Protein AF-A0A9D8RRT0-F1 (afdb_monomer)

Foldseek 3Di:
DWFWAAQAQQQRLQIWTDDDALCVQDDPNFGDKDWDFDDDDDPVLVVVLVVVVVVCVVVVVLAAEDVVQVVCVVVLDGQDFPNYYHRQLVVLQSCCSGDLPGPRPHRDDPVRVCVSRVVGTPDTTTSVPPPCNVVGDDRCHHPDDDPVVSVVSSVVRVVSRVVRSVVVVVVVVCVVVVNDDDD

pLDDT: mean 91.11, std 8.81, range [48.19, 97.88]

Sequence (183 aa):
MYTFSRFHANAPFFAGFTKESFGRYEWHGEFSDIKVCQLEVSDKIFDLIQTQIQRMCRQQKAYVYNYYSAAMTPLHHRVKIRNAYTCVEFVGDILSMTNIGIKFGDFHSLPKLEEICDPYVIYEGSARTYPGANNWNGDSFKEKMPISEGLSATVKSFGQLTKRGIEDAYSFCCAKFGFAVKR

Radius of gyration: 18.04 Å; Cα contacts (8 Å, |Δi|>4): 240; chains: 1; bounding box: 39×45×49 Å

Mean predicted aligned error: 5.05 Å

Secondary structure (DSSP, 8-state):
-EEEEESSTT-TT-EEEEE--GGGGEETTEE-EEEEE-----HHHHHHHHHHHHHHHHTGGG-EE-HHHHHHGGGT-----TTEE-HHHHHHHHHTTSSSSPPTT----HHHHHHHHGGGEEEEEETTT-GGGGG----GGGSPPPHHHHHHHHHHHHHHHHHHHHHHHHHHHHHHHT-----

Structure (mmCIF, N/CA/C/O backbone):
data_AF-A0A9D8RRT0-F1
#
_entry.id   AF-A0A9D8RRT0-F1
#
loop_
_atom_site.group_PDB
_atom_site.id
_atom_site.type_symbol
_atom_site.label_atom_id
_atom_site.label_alt_id
_atom_site.label_comp_id
_atom_site.label_asym_id
_atom_site.label_entity_id
_atom_site.label_seq_id
_atom_site.pdbx_PDB_ins_code
_atom_site.Cartn_x
_atom_site.Cartn_y
_atom_site.Cartn_z
_atom_site.occupancy
_atom_site.B_iso_or_equiv
_atom_site.auth_seq_id
_atom_site.auth_comp_id
_atom_site.auth_asym_id
_atom_site.auth_atom_id
_atom_site.pdbx_PDB_model_num
ATOM 1 N N . MET A 1 1 ? -3.640 -3.452 -11.500 1.00 88.38 1 MET A N 1
ATOM 2 C CA . MET A 1 1 ? -3.805 -3.815 -10.075 1.00 88.38 1 MET A CA 1
ATOM 3 C C . MET A 1 1 ? -3.885 -2.536 -9.249 1.00 88.38 1 MET A C 1
ATOM 5 O O . MET A 1 1 ? -3.292 -1.564 -9.681 1.00 88.38 1 MET A O 1
ATOM 9 N N . TYR A 1 2 ? -4.611 -2.470 -8.129 1.00 94.50 2 TYR A N 1
ATOM 10 C CA . TYR A 1 2 ? -4.606 -1.283 -7.249 1.00 94.50 2 TYR A CA 1
ATOM 11 C C . TYR A 1 2 ? -3.733 -1.539 -6.022 1.00 94.50 2 TYR A C 1
ATOM 13 O O . TYR A 1 2 ? -3.805 -2.627 -5.463 1.00 94.50 2 TYR A O 1
ATOM 21 N N . THR A 1 3 ? -2.920 -0.566 -5.607 1.00 95.19 3 THR A N 1
ATOM 22 C CA . THR A 1 3 ? -2.054 -0.693 -4.420 1.00 95.19 3 THR A CA 1
ATOM 23 C C . THR A 1 3 ? -1.541 0.670 -3.939 1.00 95.19 3 THR A C 1
ATOM 25 O O . THR A 1 3 ? -1.849 1.709 -4.527 1.00 95.19 3 THR A O 1
ATOM 28 N N . PHE A 1 4 ? -0.731 0.655 -2.881 1.00 96.88 4 PHE A N 1
ATOM 29 C CA . PHE A 1 4 ? 0.109 1.761 -2.442 1.00 96.88 4 PHE A CA 1
ATOM 30 C C . PHE A 1 4 ? 1.563 1.466 -2.786 1.00 96.88 4 PHE A C 1
ATOM 32 O O . PHE A 1 4 ? 2.171 0.563 -2.213 1.00 96.88 4 PHE A O 1
ATOM 39 N N . SER A 1 5 ? 2.138 2.239 -3.700 1.00 94.94 5 SER A N 1
ATOM 40 C CA . SER A 1 5 ? 3.513 2.024 -4.142 1.00 94.94 5 SER A CA 1
ATOM 41 C C . SER A 1 5 ? 4.148 3.295 -4.686 1.00 94.94 5 SER A C 1
ATOM 43 O O . SER A 1 5 ? 3.496 4.329 -4.862 1.00 94.94 5 SER A O 1
ATOM 45 N N . ARG A 1 6 ? 5.461 3.223 -4.916 1.00 94.12 6 ARG A N 1
ATOM 46 C CA . ARG A 1 6 ? 6.229 4.294 -5.555 1.00 94.12 6 ARG A CA 1
ATOM 47 C C . ARG A 1 6 ? 5.675 4.607 -6.942 1.00 94.12 6 ARG A C 1
ATOM 49 O O . ARG A 1 6 ? 5.338 3.708 -7.717 1.00 94.12 6 ARG A O 1
ATOM 56 N N . PHE A 1 7 ? 5.593 5.895 -7.254 1.00 93.69 7 PHE A N 1
ATOM 57 C CA . PHE A 1 7 ? 5.110 6.353 -8.552 1.00 93.69 7 PHE A CA 1
ATOM 58 C C . PHE A 1 7 ? 6.164 6.170 -9.642 1.00 93.69 7 PHE A C 1
ATOM 60 O O . PHE A 1 7 ? 5.796 5.770 -10.738 1.00 93.69 7 PHE A O 1
ATOM 67 N N . HIS A 1 8 ? 7.446 6.366 -9.312 1.00 93.06 8 HIS A N 1
ATOM 68 C CA . HIS A 1 8 ? 8.583 6.227 -10.228 1.00 93.06 8 HIS A CA 1
ATOM 69 C C . HIS A 1 8 ? 9.681 5.353 -9.617 1.00 93.06 8 HIS A C 1
ATOM 71 O O . HIS A 1 8 ? 9.938 5.412 -8.411 1.00 93.06 8 HIS A O 1
ATOM 77 N N . ALA A 1 9 ? 10.374 4.571 -10.446 1.00 92.12 9 ALA A N 1
ATOM 78 C CA . ALA A 1 9 ? 11.449 3.681 -10.005 1.00 92.12 9 ALA A CA 1
ATOM 79 C C . ALA A 1 9 ? 12.604 4.436 -9.325 1.00 92.12 9 ALA A C 1
ATOM 81 O O . ALA A 1 9 ? 13.155 3.955 -8.335 1.00 92.12 9 ALA A O 1
ATOM 82 N N . ASN A 1 10 ? 12.935 5.633 -9.822 1.00 92.94 10 ASN A N 1
ATOM 83 C CA . ASN A 1 10 ? 14.045 6.452 -9.333 1.00 92.94 10 ASN A CA 1
ATOM 84 C C . ASN A 1 10 ? 13.665 7.446 -8.215 1.00 92.94 10 ASN A C 1
ATOM 86 O O . ASN A 1 10 ? 14.515 8.232 -7.802 1.00 92.94 10 ASN A O 1
ATOM 90 N N . ALA A 1 11 ? 12.424 7.417 -7.714 1.00 93.31 11 ALA A N 1
ATOM 91 C CA . ALA A 1 11 ? 11.947 8.275 -6.624 1.00 93.31 11 ALA A CA 1
ATOM 92 C C . ALA A 1 11 ? 11.361 7.417 -5.477 1.00 93.31 11 ALA A C 1
ATOM 94 O O . ALA A 1 11 ? 10.142 7.273 -5.366 1.00 93.31 11 ALA A O 1
ATOM 95 N N . PRO A 1 12 ? 12.206 6.819 -4.612 1.00 88.62 12 PRO A N 1
ATOM 96 C CA . PRO A 1 12 ? 11.786 5.783 -3.657 1.00 88.62 12 PRO A CA 1
ATOM 97 C C . PRO A 1 12 ? 10.801 6.273 -2.587 1.00 88.62 12 PRO A C 1
ATOM 99 O O . PRO A 1 12 ? 10.004 5.485 -2.086 1.00 88.62 12 PRO A O 1
ATOM 102 N N . PHE A 1 13 ? 10.831 7.567 -2.264 1.00 93.44 13 PHE A N 1
ATOM 103 C CA . PHE A 1 13 ? 9.963 8.190 -1.262 1.00 93.44 13 PHE A CA 1
ATOM 104 C C . PHE A 1 13 ? 8.890 9.100 -1.876 1.00 93.44 13 PHE A C 1
ATOM 106 O O . PHE A 1 13 ? 8.319 9.960 -1.197 1.00 93.44 13 PHE A O 1
ATOM 113 N N . PHE A 1 14 ? 8.575 8.892 -3.154 1.00 93.81 14 PHE A N 1
ATOM 114 C CA . PHE A 1 14 ? 7.392 9.464 -3.779 1.00 93.81 14 PHE A CA 1
ATOM 115 C C . PHE A 1 14 ? 6.424 8.341 -4.160 1.00 93.81 14 PHE A C 1
ATOM 117 O O . PHE A 1 14 ? 6.554 7.694 -5.201 1.00 93.81 14 PHE A O 1
ATOM 124 N N . ALA A 1 15 ? 5.473 8.083 -3.263 1.00 95.06 15 ALA A N 1
ATOM 125 C CA . ALA A 1 15 ? 4.582 6.934 -3.303 1.00 95.06 15 ALA A CA 1
ATOM 126 C C . ALA A 1 15 ? 3.186 7.282 -2.768 1.00 95.06 15 ALA A C 1
ATOM 128 O O . ALA A 1 15 ? 3.009 8.201 -1.961 1.00 95.06 15 ALA A O 1
ATOM 129 N N . GLY A 1 16 ? 2.191 6.506 -3.183 1.00 96.38 16 GLY A N 1
ATOM 130 C CA . GLY A 1 16 ? 0.805 6.663 -2.757 1.00 96.38 16 GLY A CA 1
ATOM 131 C C . GLY A 1 16 ? -0.109 5.673 -3.461 1.00 96.38 16 GLY A C 1
ATOM 132 O O . GLY A 1 16 ? 0.358 4.695 -4.044 1.00 96.38 16 GLY A O 1
ATOM 133 N N . PHE A 1 17 ? -1.416 5.923 -3.401 1.00 97.06 17 PHE A N 1
ATOM 134 C CA . PHE A 1 17 ? -2.387 5.058 -4.065 1.00 97.06 17 PHE A CA 1
ATOM 135 C C . PHE A 1 17 ? -2.238 5.145 -5.588 1.00 97.06 17 PHE A C 1
ATOM 137 O O . PHE A 1 17 ? -2.248 6.238 -6.162 1.00 97.06 17 PHE A O 1
ATOM 144 N N . THR A 1 18 ? -2.113 4.002 -6.257 1.00 93.94 18 THR A N 1
ATOM 145 C CA . THR A 1 18 ? -1.933 3.940 -7.708 1.00 93.94 18 THR A CA 1
ATOM 146 C C . THR A 1 18 ? -2.537 2.680 -8.316 1.00 93.94 18 THR A C 1
ATOM 148 O O . THR A 1 18 ? -2.893 1.723 -7.622 1.00 93.94 18 THR A O 1
ATOM 151 N N . LYS A 1 19 ? -2.643 2.694 -9.645 1.00 92.12 19 LYS A N 1
ATOM 152 C CA . LYS A 1 19 ? -2.923 1.516 -10.453 1.00 92.12 19 LYS A CA 1
ATOM 153 C C . LYS A 1 19 ? -1.612 1.029 -11.066 1.00 92.12 19 LYS A C 1
ATOM 155 O O . LYS A 1 19 ? -1.019 1.723 -11.882 1.00 92.12 19 LYS A O 1
ATOM 160 N N . GLU A 1 20 ? -1.178 -0.155 -10.668 1.00 89.50 20 GLU A N 1
ATOM 161 C CA . GLU A 1 20 ? 0.033 -0.797 -11.164 1.00 89.50 20 GLU A CA 1
ATOM 162 C C . GLU A 1 20 ? -0.226 -1.631 -12.411 1.00 89.50 20 GLU A C 1
ATOM 164 O O . GLU A 1 20 ? -1.204 -2.391 -12.492 1.00 89.50 20 GLU A O 1
ATOM 169 N N . SER A 1 21 ? 0.691 -1.477 -13.360 1.00 88.94 21 SER A N 1
ATOM 170 C CA . SER A 1 21 ? 0.880 -2.331 -14.522 1.00 88.94 21 SER A CA 1
ATOM 171 C C . SER A 1 21 ? 1.748 -3.542 -14.172 1.00 88.94 21 SER A C 1
ATOM 173 O O . SER A 1 21 ? 2.590 -3.487 -13.273 1.00 88.94 21 SER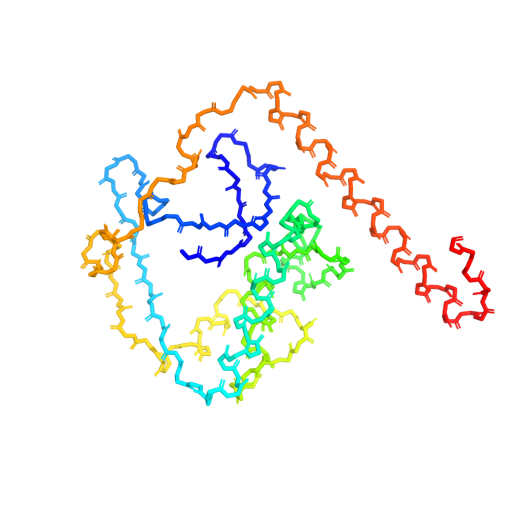 A O 1
ATOM 175 N N . PHE A 1 22 ? 1.586 -4.633 -14.923 1.00 86.88 22 PHE A N 1
ATOM 176 C CA . PHE A 1 22 ? 2.435 -5.820 -14.757 1.00 86.88 22 PHE A CA 1
ATOM 177 C C . PHE A 1 22 ? 3.895 -5.560 -15.148 1.00 86.88 22 PHE A C 1
ATOM 179 O O . PHE A 1 22 ? 4.798 -6.237 -14.664 1.00 86.88 22 PHE A O 1
ATOM 186 N N . GLY A 1 23 ? 4.150 -4.523 -15.949 1.00 85.12 23 GLY A N 1
ATOM 187 C CA . GLY A 1 23 ? 5.500 -4.118 -16.336 1.00 85.12 23 GLY A CA 1
ATOM 188 C C . GLY A 1 23 ? 6.408 -3.725 -15.166 1.00 85.12 23 GLY A C 1
ATOM 189 O O . GLY A 1 23 ? 7.616 -3.629 -15.370 1.00 85.12 23 GLY A O 1
ATOM 190 N N . ARG A 1 24 ? 5.863 -3.511 -13.958 1.00 89.69 24 ARG A N 1
ATOM 191 C CA . ARG A 1 24 ? 6.637 -3.253 -12.731 1.00 89.69 24 ARG A CA 1
ATOM 192 C C . ARG A 1 24 ? 7.357 -4.486 -12.175 1.00 89.69 24 ARG A C 1
ATOM 194 O O . ARG A 1 24 ? 8.306 -4.314 -11.418 1.00 89.69 24 ARG A O 1
ATOM 201 N N . TYR A 1 25 ? 6.920 -5.690 -12.547 1.00 89.94 25 TYR A N 1
ATOM 202 C CA . TYR A 1 25 ? 7.559 -6.959 -12.169 1.00 89.94 25 TYR A CA 1
ATOM 203 C C . TYR A 1 25 ? 8.696 -7.361 -13.114 1.00 89.94 25 TYR A C 1
ATOM 205 O O . TYR A 1 25 ? 9.315 -8.401 -12.913 1.00 89.94 25 TYR A O 1
ATOM 213 N N . GLU A 1 26 ? 8.960 -6.552 -14.143 1.00 88.50 26 GLU A N 1
ATOM 214 C CA . GLU A 1 26 ? 10.116 -6.696 -15.020 1.00 88.50 26 GLU A CA 1
ATOM 215 C C . GLU A 1 26 ? 11.211 -5.711 -14.608 1.00 88.50 26 GLU A C 1
ATOM 217 O O . GLU A 1 26 ? 10.959 -4.508 -14.463 1.00 88.50 26 GLU A O 1
ATOM 222 N N . TRP A 1 27 ? 12.427 -6.224 -14.451 1.00 85.25 27 TRP A N 1
ATOM 223 C CA . TRP A 1 27 ? 13.617 -5.443 -14.159 1.00 85.25 27 TRP A CA 1
ATOM 224 C C . TRP A 1 27 ? 14.809 -5.955 -14.974 1.00 85.25 27 TRP A C 1
ATOM 226 O O . TRP A 1 27 ? 15.296 -7.060 -14.756 1.00 85.25 27 TRP A O 1
ATOM 236 N N . HIS A 1 28 ? 15.301 -5.128 -15.901 1.00 85.88 28 HIS A N 1
ATOM 237 C CA . HIS A 1 28 ? 16.424 -5.445 -16.797 1.00 85.88 28 HIS A CA 1
ATOM 238 C C . HIS A 1 28 ? 16.234 -6.717 -17.645 1.00 85.88 28 HIS A C 1
ATOM 240 O O . HIS A 1 28 ? 17.185 -7.444 -17.906 1.00 85.88 28 HIS A O 1
ATOM 246 N N . GLY A 1 29 ? 15.015 -6.959 -18.122 1.00 84.56 29 GLY A N 1
ATOM 247 C CA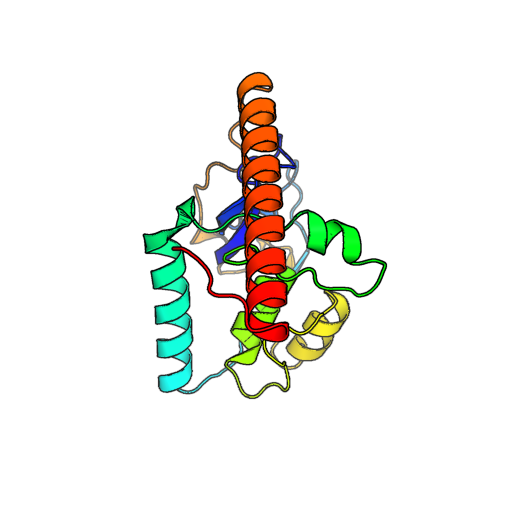 . GLY A 1 29 ? 14.650 -8.106 -18.954 1.00 84.56 29 GLY A CA 1
ATOM 248 C C . GLY A 1 29 ? 14.223 -9.342 -18.163 1.00 84.56 29 GLY A C 1
ATOM 249 O O . GLY A 1 29 ? 13.618 -10.242 -18.747 1.00 84.56 29 GLY A O 1
ATOM 250 N N . GLU A 1 30 ? 14.457 -9.351 -16.851 1.00 89.31 30 GLU A N 1
ATOM 251 C CA . GLU A 1 30 ? 14.081 -10.434 -15.947 1.00 89.31 30 GLU A CA 1
ATOM 252 C C . GLU A 1 30 ? 12.727 -10.155 -15.296 1.00 89.31 30 GLU A C 1
ATOM 254 O O . GLU A 1 30 ? 12.431 -9.026 -14.900 1.00 89.31 30 GLU A O 1
ATOM 259 N N . PHE A 1 31 ? 11.899 -11.189 -15.169 1.00 91.44 31 PHE A N 1
ATOM 260 C CA . PHE A 1 31 ? 10.574 -11.091 -14.560 1.00 91.44 31 PHE A CA 1
ATOM 261 C C . PHE A 1 31 ? 10.573 -11.776 -13.200 1.00 91.44 31 PHE A C 1
ATOM 263 O O . PHE A 1 31 ? 11.026 -12.910 -13.080 1.00 91.44 31 PHE A O 1
ATOM 270 N N . SER A 1 32 ? 10.023 -11.102 -12.191 1.00 93.31 32 SER A N 1
ATOM 271 C CA . SER A 1 32 ? 9.846 -11.687 -10.861 1.00 93.31 32 SER A CA 1
ATOM 272 C C . SER A 1 32 ? 8.836 -12.833 -10.880 1.00 93.31 32 SER A C 1
ATOM 274 O O . SER A 1 32 ? 7.854 -12.792 -11.629 1.00 93.31 32 SER A O 1
ATOM 276 N N . ASP A 1 33 ? 9.042 -13.810 -10.003 1.00 94.56 33 ASP A N 1
ATOM 277 C CA . ASP A 1 33 ? 8.003 -14.773 -9.661 1.00 94.56 33 ASP A CA 1
ATOM 278 C C . ASP A 1 33 ? 6.908 -14.093 -8.838 1.00 94.56 33 ASP A C 1
ATOM 280 O O . ASP A 1 33 ? 7.163 -13.204 -8.020 1.00 94.56 33 ASP A O 1
ATOM 284 N N . ILE A 1 34 ? 5.668 -14.488 -9.101 1.00 94.25 34 ILE A N 1
ATOM 285 C CA . ILE A 1 34 ? 4.477 -13.971 -8.441 1.00 94.25 34 ILE A CA 1
ATOM 286 C C . ILE A 1 34 ? 3.602 -15.127 -7.982 1.00 94.25 34 ILE A C 1
ATOM 288 O O . ILE A 1 34 ? 3.556 -16.185 -8.607 1.00 94.25 34 ILE A O 1
ATOM 292 N N .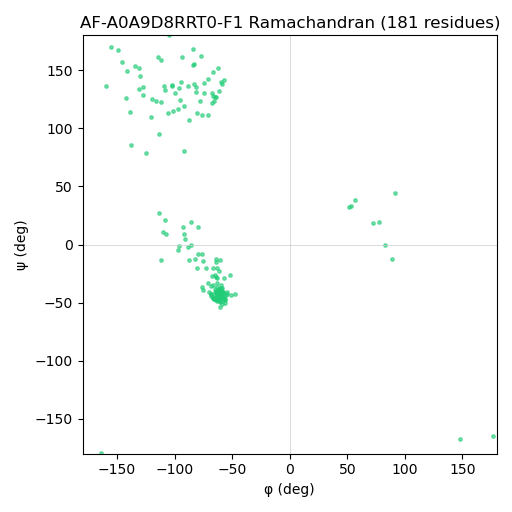 LYS A 1 35 ? 2.844 -14.865 -6.924 1.00 95.19 35 LYS A N 1
ATOM 293 C CA . LYS A 1 35 ? 1.750 -15.700 -6.447 1.00 95.19 35 LYS A CA 1
ATOM 294 C C . LYS A 1 35 ? 0.465 -14.886 -6.571 1.00 95.19 35 LYS A C 1
ATOM 296 O O . LYS A 1 35 ? 0.389 -13.764 -6.069 1.00 95.19 35 LYS A O 1
ATOM 301 N N . VAL A 1 36 ? -0.516 -15.409 -7.299 1.00 94.88 36 VAL A N 1
ATOM 302 C CA . VAL A 1 36 ? -1.818 -14.764 -7.501 1.00 94.88 36 VAL A CA 1
ATOM 303 C C . VAL A 1 36 ? -2.873 -15.579 -6.780 1.00 94.88 36 VAL A C 1
ATOM 305 O O . VAL A 1 36 ? -3.066 -16.758 -7.074 1.00 94.88 36 VAL A O 1
ATOM 308 N N . CYS A 1 37 ? -3.580 -14.920 -5.869 1.00 95.25 37 CYS A N 1
ATOM 309 C CA . CYS A 1 37 ? -4.661 -15.511 -5.099 1.00 95.25 37 CYS A CA 1
ATOM 310 C C . CYS A 1 37 ? -6.006 -14.936 -5.552 1.00 95.25 37 CYS A C 1
ATOM 312 O O . CYS A 1 37 ? -6.135 -13.721 -5.734 1.00 95.25 37 CYS A O 1
ATOM 314 N N . GLN A 1 38 ? -7.011 -15.795 -5.706 1.00 95.00 38 GLN A N 1
ATOM 315 C CA . GLN A 1 38 ? -8.378 -15.416 -6.044 1.00 95.00 38 GLN A CA 1
ATOM 316 C C . GLN A 1 38 ? -9.327 -15.889 -4.949 1.00 95.00 38 GLN A C 1
ATOM 318 O O . GLN A 1 38 ? -9.599 -17.076 -4.800 1.00 95.00 38 GLN A O 1
ATOM 323 N N . LEU A 1 39 ? -9.856 -14.928 -4.201 1.00 94.94 39 LEU A N 1
ATOM 324 C CA . LEU A 1 39 ? -10.839 -15.178 -3.161 1.00 94.94 39 LEU A CA 1
ATOM 325 C C . LEU A 1 39 ? -12.251 -14.983 -3.715 1.00 94.94 39 LEU A C 1
ATOM 327 O O . LEU A 1 39 ? -12.586 -13.899 -4.197 1.00 94.94 39 LEU A O 1
ATOM 331 N N . GLU A 1 40 ? -13.089 -16.009 -3.596 1.00 94.94 40 GLU A N 1
ATOM 332 C CA . GLU A 1 40 ? -14.520 -15.879 -3.855 1.00 94.94 40 GLU A CA 1
ATOM 333 C C . GLU A 1 40 ? -15.201 -15.138 -2.701 1.00 94.94 40 GLU A C 1
ATOM 335 O O . GLU A 1 40 ? -15.017 -15.450 -1.523 1.00 94.94 40 GLU A O 1
ATOM 340 N N . VAL A 1 41 ? -15.999 -14.129 -3.040 1.00 95.88 41 VAL A N 1
ATOM 341 C CA . VAL A 1 41 ? -16.755 -13.322 -2.081 1.00 95.88 41 VAL A CA 1
ATOM 342 C C . VAL A 1 41 ? -18.181 -13.148 -2.585 1.00 95.88 41 VAL A C 1
ATOM 344 O O . VAL A 1 41 ? -18.426 -13.166 -3.787 1.00 95.88 41 VAL A O 1
ATOM 347 N N . SER A 1 42 ? -19.136 -12.946 -1.676 1.00 96.75 42 SER A N 1
ATOM 348 C CA . SER A 1 42 ? -20.508 -12.603 -2.070 1.00 96.75 42 SER A CA 1
ATOM 349 C C . SER A 1 42 ? -20.552 -11.263 -2.812 1.00 96.75 42 SER A C 1
ATOM 351 O O . SER A 1 42 ? -19.791 -10.361 -2.446 1.00 96.75 42 SER A O 1
ATOM 353 N N . ASP A 1 43 ? -21.529 -11.078 -3.699 1.00 97.44 43 ASP A N 1
ATOM 354 C CA . ASP A 1 43 ? -21.765 -9.825 -4.437 1.00 97.44 43 ASP A CA 1
ATOM 355 C C . ASP A 1 43 ? -21.751 -8.587 -3.529 1.00 97.44 43 ASP A C 1
ATOM 357 O O . ASP A 1 43 ? -21.085 -7.597 -3.809 1.00 97.44 43 ASP A O 1
ATOM 361 N N . LYS A 1 44 ? -22.379 -8.679 -2.349 1.00 97.19 44 LYS A N 1
ATOM 362 C CA . LYS A 1 44 ? -22.396 -7.591 -1.358 1.00 97.19 44 LYS A CA 1
ATOM 363 C C . LYS A 1 44 ? -20.993 -7.152 -0.913 1.00 97.19 44 LYS A C 1
ATOM 365 O O . LYS A 1 44 ? -20.753 -5.963 -0.707 1.00 97.19 44 LYS A O 1
ATOM 370 N N . ILE A 1 45 ? -20.083 -8.102 -0.698 1.00 97.44 45 ILE A N 1
ATOM 371 C CA . ILE A 1 45 ? -18.698 -7.814 -0.293 1.00 97.44 45 ILE A CA 1
ATOM 372 C C . ILE A 1 45 ? -17.899 -7.293 -1.484 1.00 97.44 45 ILE A C 1
ATOM 374 O O . ILE A 1 45 ? -17.132 -6.343 -1.325 1.00 97.44 45 ILE A O 1
ATOM 378 N N . PHE A 1 46 ? -18.121 -7.857 -2.671 1.00 97.38 46 PHE A N 1
ATOM 379 C CA . PHE A 1 46 ? -17.521 -7.363 -3.904 1.00 97.38 46 PHE A CA 1
ATOM 380 C C . PHE A 1 46 ? -17.863 -5.883 -4.142 1.00 97.38 46 PHE A C 1
ATOM 382 O O . PHE A 1 46 ? -16.956 -5.061 -4.283 1.00 97.38 46 PHE A O 1
ATOM 389 N N . ASP A 1 47 ? -19.146 -5.520 -4.064 1.00 97.88 47 ASP A N 1
ATOM 390 C CA . ASP A 1 47 ? -19.631 -4.145 -4.228 1.00 97.88 47 ASP A CA 1
ATOM 391 C C . ASP A 1 47 ? -19.037 -3.190 -3.186 1.00 97.88 47 ASP A C 1
ATOM 393 O O . ASP A 1 47 ? -18.688 -2.042 -3.487 1.00 97.88 47 ASP A O 1
ATOM 397 N N . LEU A 1 48 ? -18.886 -3.661 -1.944 1.00 97.44 48 LEU A N 1
ATOM 398 C CA . LEU A 1 48 ? -18.290 -2.881 -0.865 1.00 97.44 48 LEU A CA 1
ATOM 399 C C . LEU A 1 48 ? -16.806 -2.590 -1.142 1.00 97.44 48 LEU A C 1
ATOM 401 O O . LEU A 1 48 ? -16.369 -1.440 -1.021 1.00 97.44 48 LEU A O 1
ATOM 405 N N . ILE A 1 49 ? -16.038 -3.606 -1.549 1.00 97.31 49 ILE A N 1
ATOM 406 C CA . ILE A 1 49 ? -14.624 -3.468 -1.931 1.00 97.31 49 ILE A CA 1
ATOM 407 C C . ILE A 1 49 ? -14.496 -2.542 -3.145 1.00 97.31 49 ILE A C 1
ATOM 409 O O . ILE A 1 49 ? -13.679 -1.616 -3.141 1.00 97.31 49 ILE A O 1
ATOM 413 N N . GLN A 1 50 ? -15.337 -2.728 -4.164 1.00 97.50 50 GLN A N 1
ATOM 414 C CA . GLN A 1 50 ? -15.341 -1.895 -5.362 1.00 97.50 50 GLN A CA 1
ATOM 415 C C . GLN A 1 50 ? -15.642 -0.431 -5.024 1.00 97.50 50 GLN A C 1
ATOM 417 O O . GLN A 1 50 ? -14.933 0.466 -5.486 1.00 97.50 50 GLN A O 1
ATOM 422 N N . THR A 1 51 ? -16.632 -0.175 -4.168 1.00 97.69 51 THR A N 1
ATOM 423 C CA . THR A 1 51 ? -16.977 1.174 -3.696 1.00 97.69 51 THR A CA 1
ATOM 424 C C . THR A 1 51 ? -15.808 1.820 -2.952 1.00 97.69 51 THR A C 1
ATOM 426 O O . THR A 1 51 ? -15.479 2.986 -3.195 1.00 97.69 51 THR A O 1
ATOM 429 N N . GLN A 1 52 ? -15.133 1.065 -2.082 1.00 96.75 52 GLN A N 1
ATOM 430 C CA . GLN A 1 52 ? -13.961 1.539 -1.348 1.00 96.75 52 GLN A CA 1
ATOM 431 C C . GLN A 1 52 ? -12.813 1.925 -2.294 1.00 96.75 52 GLN A C 1
ATOM 433 O O . GLN A 1 52 ? -12.257 3.022 -2.172 1.00 96.75 52 GLN A O 1
ATOM 438 N N . ILE A 1 53 ? -12.490 1.068 -3.267 1.00 97.12 53 ILE A N 1
ATOM 439 C CA . ILE A 1 53 ? -11.449 1.328 -4.273 1.00 97.12 53 ILE A CA 1
ATOM 440 C C . ILE A 1 53 ? -11.827 2.537 -5.136 1.00 97.12 53 ILE A C 1
ATOM 442 O O . ILE A 1 53 ? -11.005 3.429 -5.339 1.00 97.12 53 ILE A O 1
ATOM 446 N N . GLN A 1 54 ? -13.076 2.634 -5.598 1.00 97.06 54 GLN A N 1
ATOM 447 C CA . GLN A 1 54 ? -13.544 3.779 -6.386 1.00 97.06 54 GLN A CA 1
ATOM 448 C C . GLN A 1 54 ? -13.457 5.093 -5.606 1.00 97.06 54 GLN A C 1
ATOM 450 O O . GLN A 1 54 ? -13.080 6.123 -6.172 1.00 97.06 54 GLN A O 1
ATOM 455 N N . ARG A 1 55 ? -13.757 5.076 -4.303 1.00 96.75 55 ARG A N 1
ATOM 456 C CA . ARG A 1 55 ? -13.561 6.237 -3.429 1.00 96.75 55 ARG A CA 1
ATOM 457 C C . ARG A 1 55 ? -12.089 6.640 -3.372 1.00 96.75 55 ARG A C 1
ATOM 459 O O . ARG A 1 55 ? -11.788 7.824 -3.524 1.00 96.75 55 ARG A O 1
ATOM 466 N N . MET A 1 56 ? -11.183 5.673 -3.213 1.00 96.94 56 MET A N 1
ATOM 467 C CA . MET A 1 56 ? -9.739 5.920 -3.258 1.00 96.94 56 MET A CA 1
ATOM 468 C C . MET A 1 56 ? -9.296 6.486 -4.610 1.00 96.94 56 MET A C 1
ATOM 470 O O . MET A 1 56 ? -8.536 7.448 -4.629 1.00 96.94 56 MET A O 1
ATOM 474 N N . CYS A 1 57 ? -9.829 5.992 -5.734 1.00 95.81 57 CYS A N 1
ATOM 475 C CA . CYS A 1 57 ? -9.555 6.549 -7.063 1.00 95.81 57 CYS A CA 1
ATOM 476 C C . CYS A 1 57 ? -10.004 8.014 -7.183 1.00 95.81 57 CYS A C 1
ATOM 478 O O . CYS A 1 57 ? -9.225 8.861 -7.612 1.00 95.81 57 CYS A O 1
ATOM 480 N N . ARG A 1 58 ? -11.235 8.344 -6.766 1.00 96.88 58 ARG A N 1
ATOM 481 C CA . ARG A 1 58 ? -11.764 9.725 -6.821 1.00 96.88 58 ARG A CA 1
ATOM 482 C C . ARG A 1 58 ? -10.969 10.694 -5.946 1.00 96.88 58 ARG A C 1
ATOM 484 O O . ARG A 1 58 ? -10.906 11.884 -6.236 1.00 96.88 58 ARG A O 1
ATOM 491 N N . GLN A 1 59 ? -10.369 10.187 -4.874 1.00 95.19 59 GLN A N 1
ATOM 492 C CA . GLN A 1 59 ? -9.611 10.962 -3.897 1.00 95.19 59 GLN A CA 1
ATOM 493 C C . GLN A 1 59 ? -8.118 10.610 -3.914 1.00 95.19 59 GLN A C 1
ATOM 495 O O . GLN A 1 59 ? -7.450 10.779 -2.900 1.00 95.19 59 GLN A O 1
ATOM 500 N N . GLN A 1 60 ? -7.573 1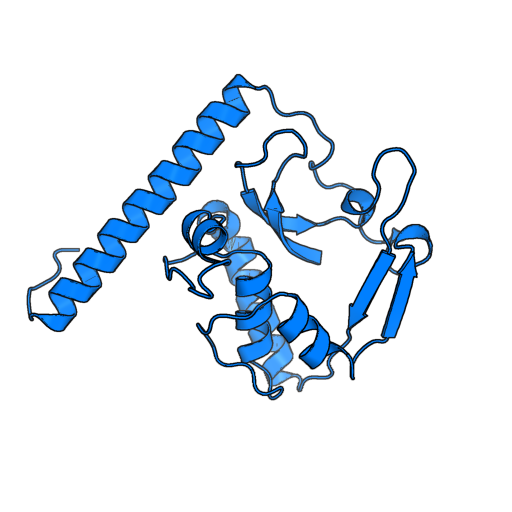0.143 -5.043 1.00 93.31 60 GLN A N 1
ATOM 501 C CA . GLN A 1 60 ? -6.231 9.547 -5.112 1.00 93.31 60 GLN A CA 1
ATOM 502 C C . GLN A 1 60 ? -5.144 10.424 -4.475 1.00 93.31 60 GLN A C 1
ATOM 504 O O . GLN A 1 60 ? -4.353 9.942 -3.672 1.00 93.31 60 GLN A O 1
ATOM 509 N N . LYS A 1 61 ? -5.162 11.738 -4.740 1.00 91.19 61 LYS A N 1
ATOM 510 C CA . LYS A 1 61 ? -4.204 12.712 -4.176 1.00 91.19 61 LYS A CA 1
ATOM 511 C C . LYS A 1 61 ? -4.268 12.837 -2.646 1.00 91.19 61 LYS A C 1
ATOM 513 O O . LYS A 1 61 ? -3.334 13.338 -2.026 1.00 91.19 61 LYS A O 1
ATOM 518 N N . ALA A 1 62 ? -5.372 12.425 -2.024 1.00 92.44 62 ALA A N 1
ATOM 519 C CA . ALA A 1 62 ? -5.523 12.424 -0.576 1.00 92.44 62 ALA A CA 1
ATOM 520 C C . ALA A 1 62 ? -4.863 11.204 0.086 1.00 92.44 62 ALA A C 1
ATOM 522 O O . ALA A 1 62 ? -4.579 11.280 1.286 1.00 92.44 62 ALA A O 1
ATOM 523 N N . TYR A 1 63 ? -4.612 10.125 -0.661 1.00 95.44 63 TYR A N 1
ATOM 524 C CA . TYR A 1 63 ? -4.034 8.882 -0.159 1.00 95.44 63 TYR A CA 1
ATOM 525 C C . TYR A 1 63 ? -2.522 8.837 -0.397 1.00 95.44 63 TYR A C 1
ATOM 527 O O . TYR A 1 63 ? -2.059 8.829 -1.536 1.00 95.44 63 TYR A O 1
ATOM 535 N N . VAL A 1 64 ? -1.751 8.797 0.688 1.00 95.56 64 VAL A N 1
ATOM 536 C CA . VAL A 1 64 ? -0.278 8.829 0.659 1.00 95.56 64 VAL A CA 1
ATOM 537 C C . VAL A 1 64 ? 0.317 7.522 1.169 1.00 95.56 64 VAL A C 1
ATOM 539 O O . VAL A 1 64 ? -0.357 6.748 1.847 1.00 95.56 64 VAL A O 1
ATOM 542 N N . TYR A 1 65 ? 1.584 7.267 0.858 1.00 97.38 65 TYR A N 1
ATOM 543 C CA . TYR A 1 65 ? 2.286 6.121 1.425 1.00 97.38 65 TYR A CA 1
ATOM 544 C C . TYR A 1 65 ? 2.651 6.353 2.898 1.00 97.38 65 TYR A C 1
ATOM 546 O O . TYR A 1 65 ? 3.079 7.444 3.283 1.00 97.38 65 TYR A O 1
ATOM 554 N N . ASN A 1 66 ? 2.498 5.324 3.731 1.00 97.69 66 ASN A N 1
ATOM 555 C CA . ASN A 1 66 ? 2.767 5.403 5.166 1.00 97.69 66 ASN A CA 1
ATOM 556 C C . ASN A 1 66 ? 4.214 5.010 5.510 1.00 97.69 66 ASN A C 1
ATOM 558 O O . ASN A 1 66 ? 4.492 3.888 5.935 1.00 97.69 66 ASN A O 1
ATOM 562 N N . TYR A 1 67 ? 5.150 5.946 5.335 1.00 96.62 67 TYR A N 1
ATOM 563 C CA . TYR A 1 67 ? 6.573 5.702 5.607 1.00 96.62 67 TYR A CA 1
ATOM 564 C C . TYR A 1 67 ? 6.872 5.383 7.072 1.00 96.62 67 TYR A C 1
ATOM 566 O O . TYR A 1 67 ? 7.765 4.586 7.347 1.00 96.62 67 TYR A O 1
ATOM 574 N N . TYR A 1 68 ? 6.123 5.966 8.011 1.00 96.12 68 TYR A N 1
ATOM 575 C CA . TYR A 1 68 ? 6.314 5.686 9.433 1.00 96.12 68 TYR A CA 1
ATOM 576 C C . TYR A 1 68 ? 5.900 4.264 9.786 1.00 96.12 68 TYR A C 1
ATOM 578 O O . TYR A 1 68 ? 6.652 3.572 10.462 1.00 96.12 68 TYR A O 1
ATOM 586 N N . SER A 1 69 ? 4.761 3.792 9.277 1.00 96.56 69 SER A N 1
ATOM 587 C CA . SER A 1 69 ? 4.372 2.397 9.489 1.00 96.56 69 SER A CA 1
ATOM 588 C C . SER A 1 69 ? 5.340 1.429 8.807 1.00 96.56 69 SER A C 1
ATOM 590 O O . SER A 1 69 ? 5.776 0.461 9.422 1.00 96.56 69 SER A O 1
ATOM 592 N N . ALA A 1 70 ? 5.793 1.744 7.586 1.00 96.12 70 ALA A N 1
ATOM 593 C CA . ALA A 1 70 ? 6.827 0.956 6.916 1.00 96.12 70 ALA A CA 1
ATOM 594 C C . ALA A 1 70 ? 8.103 0.837 7.773 1.00 96.12 70 ALA A C 1
ATOM 596 O O . ALA A 1 70 ? 8.589 -0.275 7.978 1.00 96.12 70 ALA A O 1
ATOM 597 N N . ALA A 1 71 ? 8.588 1.945 8.345 1.00 95.69 71 ALA A N 1
ATOM 598 C CA . ALA A 1 71 ? 9.753 1.958 9.233 1.00 95.69 71 ALA A CA 1
ATOM 599 C C . ALA A 1 71 ? 9.537 1.177 10.545 1.00 95.69 71 ALA A C 1
ATOM 601 O O . ALA A 1 71 ? 10.492 0.639 11.097 1.00 95.69 71 ALA A O 1
ATOM 602 N N . MET A 1 72 ? 8.294 1.079 11.025 1.00 96.06 72 MET A N 1
ATOM 603 C CA . MET A 1 72 ? 7.924 0.359 12.252 1.00 96.06 72 MET A CA 1
ATOM 604 C C . MET A 1 72 ? 7.608 -1.131 12.030 1.00 96.06 72 MET A C 1
ATOM 606 O O . MET A 1 72 ? 7.384 -1.861 12.996 1.00 96.06 72 MET A O 1
ATOM 610 N N . THR A 1 73 ? 7.655 -1.615 10.783 1.00 93.94 73 THR A N 1
ATOM 611 C CA . THR A 1 73 ? 7.410 -3.028 10.435 1.00 93.94 73 THR A CA 1
ATOM 612 C C . THR A 1 73 ? 8.299 -4.016 11.207 1.00 93.94 73 THR A C 1
ATOM 614 O O . THR A 1 73 ? 7.753 -5.001 11.702 1.00 93.94 73 THR A O 1
ATOM 617 N N . PRO A 1 74 ? 9.620 -3.785 11.403 1.00 93.94 74 PRO A N 1
ATOM 618 C CA . PRO A 1 74 ? 10.463 -4.689 12.198 1.00 93.94 74 PRO A CA 1
ATOM 619 C C . PRO A 1 74 ? 10.024 -4.817 13.665 1.00 93.94 74 PRO A C 1
ATOM 621 O O . PRO A 1 74 ? 10.315 -5.813 14.320 1.00 93.94 74 PRO A O 1
ATOM 624 N N . LEU A 1 75 ? 9.299 -3.819 14.180 1.00 95.12 75 LEU A N 1
ATOM 625 C CA . LEU A 1 75 ? 8.731 -3.805 15.529 1.00 95.12 75 LEU A CA 1
ATOM 626 C C . LEU A 1 75 ? 7.301 -4.366 15.570 1.00 95.12 75 LEU A C 1
ATOM 628 O O . LEU A 1 75 ? 6.634 -4.250 16.594 1.00 95.12 75 LEU A O 1
ATOM 632 N N . HIS A 1 76 ? 6.823 -4.958 14.469 1.00 94.62 76 HIS A N 1
ATOM 633 C CA . HIS A 1 76 ? 5.467 -5.495 14.321 1.00 94.62 76 HIS A CA 1
ATOM 634 C C . HIS A 1 76 ? 4.377 -4.469 14.659 1.00 94.62 76 HIS A C 1
ATOM 636 O O . HIS A 1 76 ? 3.320 -4.803 15.197 1.00 94.62 76 HIS A O 1
ATOM 642 N N . HIS A 1 77 ? 4.653 -3.193 14.375 1.00 94.62 77 HIS A N 1
ATOM 643 C CA . HIS A 1 77 ? 3.802 -2.093 14.789 1.00 94.62 77 HIS A CA 1
ATOM 644 C C . HIS A 1 77 ? 3.279 -1.308 13.591 1.00 94.62 77 HIS A C 1
ATOM 646 O O . HIS A 1 77 ? 4.041 -0.793 12.775 1.00 94.62 77 HIS A O 1
ATOM 652 N N . ARG A 1 78 ? 1.952 -1.175 13.532 1.00 95.44 78 ARG A N 1
ATOM 653 C CA . ARG A 1 78 ? 1.245 -0.368 12.542 1.00 95.44 78 ARG A CA 1
ATOM 654 C C . ARG A 1 78 ? 1.011 1.046 13.066 1.00 95.44 78 ARG A C 1
ATOM 656 O O . ARG A 1 78 ? 0.270 1.236 14.029 1.00 95.44 78 ARG A O 1
ATOM 663 N N . VAL A 1 79 ? 1.561 2.043 12.377 1.00 95.31 79 VAL A N 1
ATOM 664 C CA . VAL A 1 79 ? 1.323 3.462 12.691 1.00 95.31 79 VAL A CA 1
ATOM 665 C C . VAL A 1 79 ? 0.078 3.941 11.948 1.00 95.31 79 VAL A C 1
ATOM 667 O O . VAL A 1 79 ? 0.106 4.125 10.733 1.00 95.31 79 VAL A O 1
ATOM 670 N N . LYS A 1 80 ? -1.034 4.153 12.659 1.00 94.31 80 LYS A N 1
ATOM 671 C CA . LYS A 1 80 ? -2.305 4.584 12.051 1.00 94.31 80 LYS A CA 1
ATOM 672 C C . LYS A 1 80 ? -2.302 6.091 11.789 1.00 94.31 80 LYS A C 1
ATOM 674 O O . LYS A 1 80 ? -2.323 6.875 12.730 1.00 94.31 80 LYS A O 1
ATOM 679 N N . ILE A 1 81 ? -2.310 6.477 10.513 1.00 94.94 81 ILE A N 1
ATOM 680 C CA . ILE A 1 81 ? -2.463 7.867 10.059 1.00 94.94 81 ILE A CA 1
ATOM 681 C C . ILE A 1 81 ? -3.540 7.892 8.978 1.00 94.94 81 ILE A C 1
ATOM 683 O O . ILE A 1 81 ? -3.539 7.046 8.079 1.00 94.94 81 ILE A O 1
ATOM 687 N N . ARG A 1 82 ? -4.481 8.843 9.039 1.00 94.06 82 ARG A N 1
ATOM 688 C CA . ARG A 1 82 ? -5.609 8.854 8.096 1.00 94.06 82 ARG A CA 1
ATOM 689 C C . ARG A 1 82 ? -5.147 8.969 6.642 1.00 94.06 82 ARG A C 1
ATOM 691 O O . ARG A 1 82 ? -4.275 9.775 6.291 1.00 94.06 82 ARG A O 1
ATOM 698 N N . ASN A 1 83 ? -5.815 8.208 5.775 1.00 94.94 83 ASN A N 1
ATOM 699 C CA . ASN A 1 83 ? -5.534 8.131 4.340 1.00 94.94 83 ASN A CA 1
ATOM 700 C C . ASN A 1 83 ? -4.047 7.852 4.037 1.00 94.94 83 ASN A C 1
ATOM 702 O O . ASN A 1 83 ? -3.518 8.362 3.048 1.00 94.94 83 ASN A O 1
ATOM 706 N N . ALA A 1 84 ? -3.361 7.099 4.899 1.00 97.12 84 ALA A N 1
ATOM 707 C CA . ALA A 1 84 ? -1.989 6.669 4.688 1.00 97.12 84 ALA A CA 1
ATOM 708 C C . ALA A 1 84 ? -1.890 5.153 4.859 1.00 97.12 84 ALA A C 1
ATOM 710 O O . ALA A 1 84 ? -2.341 4.617 5.868 1.00 97.12 84 ALA A O 1
ATOM 711 N N . TYR A 1 85 ? -1.302 4.481 3.870 1.00 97.88 85 TYR A N 1
ATOM 712 C CA . TYR A 1 85 ? -1.170 3.024 3.857 1.00 97.88 85 TYR A CA 1
ATOM 713 C C . TYR A 1 85 ? 0.187 2.598 3.293 1.00 97.88 85 TYR A C 1
ATOM 715 O O . TYR A 1 85 ? 0.743 3.265 2.416 1.00 97.88 85 TYR A O 1
ATOM 723 N N . THR A 1 86 ? 0.713 1.472 3.764 1.00 97.75 86 THR A N 1
ATOM 724 C CA . THR A 1 86 ? 1.643 0.635 2.992 1.00 97.75 86 THR A CA 1
ATOM 725 C C . THR A 1 86 ? 0.861 -0.307 2.069 1.00 97.75 86 THR A C 1
ATOM 727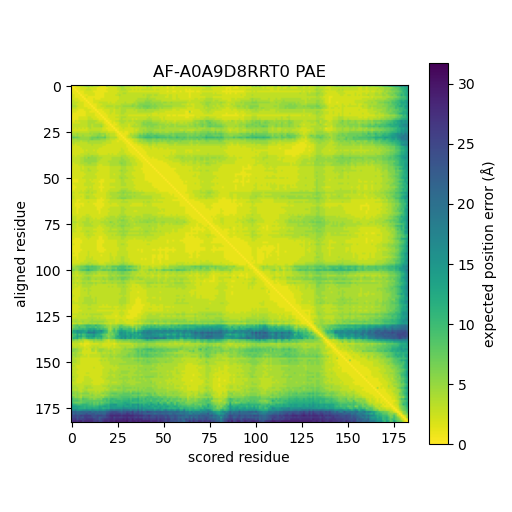 O O . THR A 1 86 ? -0.356 -0.461 2.209 1.00 97.75 86 THR A O 1
ATOM 730 N N . CYS A 1 87 ? 1.538 -0.973 1.129 1.00 96.00 87 CYS A N 1
ATOM 731 C CA . CYS A 1 87 ? 0.903 -1.999 0.292 1.00 96.00 87 CYS A CA 1
ATOM 732 C C . CYS A 1 87 ? 0.274 -3.128 1.131 1.00 96.00 87 CYS A C 1
ATOM 734 O O . CYS A 1 87 ? -0.852 -3.539 0.863 1.00 96.00 87 CYS A O 1
ATOM 736 N N . VAL A 1 88 ? 0.965 -3.573 2.184 1.00 96.81 88 VAL A N 1
ATOM 737 C CA . VAL A 1 88 ? 0.520 -4.648 3.085 1.00 96.81 88 VAL A CA 1
ATOM 738 C C . VAL A 1 88 ? -0.683 -4.214 3.925 1.00 96.81 88 VAL A C 1
ATOM 740 O O . VAL A 1 88 ? -1.650 -4.959 4.043 1.00 96.81 88 VAL A O 1
ATOM 743 N N . GLU A 1 89 ? -0.672 -2.990 4.460 1.00 97.75 89 GLU A N 1
ATOM 744 C CA . GLU A 1 89 ? -1.809 -2.447 5.217 1.00 97.75 89 GLU A CA 1
ATOM 745 C C . GLU A 1 89 ? -3.057 -2.296 4.352 1.00 97.75 89 GLU A C 1
ATOM 747 O O . GLU A 1 89 ? -4.160 -2.587 4.806 1.00 97.75 89 GLU A O 1
ATOM 752 N N . PHE A 1 90 ? -2.885 -1.836 3.110 1.00 97.69 90 PHE A N 1
ATOM 753 C CA . PHE A 1 90 ? -3.982 -1.713 2.160 1.00 97.69 90 PHE A CA 1
ATOM 754 C C . PHE A 1 90 ? -4.623 -3.074 1.876 1.00 97.69 90 PHE A C 1
ATOM 756 O O . PHE A 1 90 ? -5.839 -3.202 1.990 1.00 97.69 90 PHE A O 1
ATOM 763 N N . VAL A 1 91 ? -3.818 -4.094 1.560 1.00 96.62 91 VAL A N 1
ATOM 764 C CA . VAL A 1 91 ? -4.325 -5.452 1.317 1.00 96.62 91 VAL A CA 1
ATOM 765 C C . VAL A 1 91 ? -4.997 -6.013 2.569 1.00 96.62 91 VAL A C 1
ATOM 767 O O . VAL A 1 91 ? -6.120 -6.499 2.474 1.00 96.62 91 VAL A O 1
ATOM 770 N N . GLY A 1 92 ? -4.371 -5.889 3.743 1.00 96.69 92 GLY A N 1
ATOM 771 C CA . GLY A 1 92 ? -4.955 -6.345 5.007 1.00 96.69 92 GLY A CA 1
ATOM 772 C C . GLY A 1 92 ? -6.316 -5.703 5.290 1.00 96.69 92 GLY A C 1
ATOM 773 O O . GLY A 1 92 ? -7.281 -6.401 5.590 1.00 96.69 92 GLY A O 1
ATOM 774 N N . ASP A 1 93 ? -6.443 -4.389 5.107 1.00 96.62 93 ASP A N 1
ATOM 775 C CA . ASP A 1 93 ? -7.715 -3.704 5.333 1.00 96.62 93 ASP A CA 1
ATOM 776 C C . ASP A 1 93 ? -8.783 -4.086 4.291 1.00 96.62 93 ASP A C 1
ATOM 778 O O . ASP A 1 93 ? -9.945 -4.229 4.665 1.00 96.62 93 ASP A O 1
ATOM 782 N N . ILE A 1 94 ? -8.425 -4.316 3.021 1.00 96.50 94 ILE A N 1
ATOM 783 C CA . ILE A 1 94 ? -9.371 -4.839 2.016 1.00 96.50 94 ILE A CA 1
ATOM 784 C C . ILE A 1 94 ? -9.824 -6.258 2.380 1.00 96.50 94 ILE A C 1
ATOM 786 O O . ILE A 1 94 ? -11.020 -6.546 2.369 1.00 96.50 94 ILE A O 1
ATOM 790 N N . LEU A 1 95 ? -8.897 -7.140 2.757 1.00 95.94 95 LEU A N 1
ATOM 791 C CA . LEU A 1 95 ? -9.221 -8.514 3.139 1.00 95.94 95 LEU A CA 1
ATOM 792 C C . LEU A 1 95 ? -10.027 -8.587 4.441 1.00 95.94 95 LEU A C 1
ATOM 794 O O . LEU A 1 95 ? -10.839 -9.497 4.595 1.00 95.94 95 LEU A O 1
ATOM 798 N N . SER A 1 96 ? -9.883 -7.610 5.341 1.00 95.81 96 SER A N 1
ATOM 799 C CA . SER A 1 96 ? -10.690 -7.518 6.566 1.00 95.81 96 SER A CA 1
ATOM 800 C C . SER A 1 96 ? -12.187 -7.303 6.317 1.00 95.81 96 SER A C 1
ATOM 802 O O . SER A 1 96 ? -13.003 -7.494 7.215 1.00 95.81 96 SER A O 1
ATOM 804 N N . MET A 1 97 ? -12.558 -6.910 5.095 1.00 95.31 97 MET A N 1
ATOM 805 C CA . MET A 1 97 ? -13.952 -6.781 4.663 1.00 95.31 97 MET A CA 1
ATOM 806 C C . MET A 1 97 ? -14.566 -8.141 4.295 1.00 95.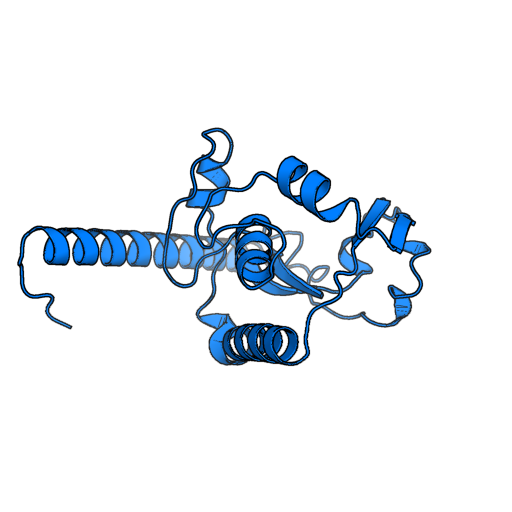31 97 MET A C 1
ATOM 808 O O . MET A 1 97 ? -15.763 -8.225 4.037 1.00 95.31 97 MET A O 1
ATOM 812 N N . THR A 1 98 ? -13.750 -9.193 4.241 1.00 94.12 98 THR A N 1
ATOM 813 C CA . THR A 1 98 ? -14.142 -10.566 3.911 1.00 94.12 98 THR A CA 1
ATOM 814 C C . THR A 1 98 ? -14.178 -11.435 5.174 1.00 94.12 98 THR A C 1
ATOM 816 O O . THR A 1 98 ? -13.870 -10.976 6.272 1.00 94.12 98 THR A O 1
ATOM 819 N N . ASN A 1 99 ? -14.521 -12.717 5.033 1.00 87.94 99 ASN A N 1
ATOM 820 C CA . ASN A 1 99 ? -14.650 -13.639 6.166 1.00 87.94 99 ASN A CA 1
ATOM 821 C C . ASN A 1 99 ? -13.370 -14.440 6.480 1.00 87.94 99 ASN A C 1
ATOM 823 O O . ASN A 1 99 ? -13.435 -15.411 7.228 1.00 87.94 99 ASN A O 1
ATOM 827 N N . ILE A 1 100 ? -12.203 -14.056 5.948 1.00 90.06 100 ILE A N 1
ATOM 828 C CA . ILE A 1 100 ? -10.964 -14.858 6.056 1.00 90.06 100 ILE A CA 1
ATOM 829 C C . ILE A 1 100 ? -10.147 -14.617 7.341 1.00 90.06 100 ILE A C 1
ATOM 831 O O . ILE A 1 100 ? -8.961 -14.927 7.403 1.00 90.06 100 ILE A O 1
ATOM 835 N N . GLY A 1 101 ? -10.765 -14.061 8.387 1.00 84.56 101 GLY A N 1
ATOM 836 C CA . GLY A 1 101 ? -10.140 -13.942 9.712 1.00 84.56 101 GLY A CA 1
ATOM 837 C C . GLY A 1 101 ? -9.114 -12.812 9.864 1.00 84.56 101 GLY A C 1
ATOM 838 O O . GLY A 1 101 ? -8.319 -12.831 10.802 1.00 84.56 101 GLY A O 1
ATOM 839 N N . ILE A 1 102 ? -9.137 -11.813 8.979 1.00 93.12 102 ILE A N 1
ATOM 840 C CA . ILE A 1 102 ? -8.314 -10.600 9.074 1.00 93.12 102 ILE A CA 1
ATOM 841 C C . ILE A 1 102 ? -9.131 -9.484 9.731 1.00 93.12 102 ILE A C 1
ATOM 843 O O . ILE A 1 102 ? -10.291 -9.266 9.387 1.00 93.12 102 ILE A O 1
ATOM 847 N N . LYS A 1 103 ? -8.535 -8.761 10.683 1.00 93.25 103 LYS A N 1
ATOM 848 C CA . LYS A 1 103 ? -9.195 -7.655 11.386 1.00 93.25 103 LYS A CA 1
ATOM 849 C C . LYS A 1 103 ? -8.731 -6.314 10.837 1.00 93.25 103 LYS A C 1
ATOM 851 O O . LYS A 1 103 ? -7.543 -6.085 10.626 1.00 93.25 103 LYS A O 1
ATOM 856 N N . PHE A 1 104 ? -9.682 -5.406 10.646 1.00 93.69 104 PHE A N 1
ATOM 857 C CA . PHE A 1 104 ? -9.390 -4.068 10.151 1.00 93.69 104 PHE A CA 1
ATOM 858 C C . PHE A 1 104 ? -8.461 -3.321 11.111 1.00 93.69 104 PHE A C 1
ATOM 860 O O . PHE A 1 104 ? -8.730 -3.228 12.311 1.00 93.69 104 PHE A O 1
ATOM 867 N N . GLY A 1 105 ? -7.404 -2.708 10.579 1.00 91.50 105 GLY A N 1
ATOM 868 C CA . GLY A 1 105 ? -6.512 -1.893 11.395 1.00 91.50 105 GLY A CA 1
ATOM 869 C C . GLY A 1 105 ? -5.435 -2.672 12.157 1.00 91.50 105 GLY A C 1
ATOM 870 O O . GLY A 1 105 ? -4.651 -2.020 12.851 1.00 91.50 105 GLY A O 1
ATOM 871 N N . ASP A 1 106 ? -5.375 -4.000 12.055 1.00 93.00 106 ASP A N 1
ATOM 872 C CA . ASP A 1 106 ? -4.312 -4.792 12.679 1.00 93.00 106 ASP A CA 1
ATOM 873 C C . ASP A 1 106 ? -3.007 -4.704 11.870 1.00 93.00 106 ASP A C 1
ATOM 875 O O . ASP A 1 106 ? -2.974 -4.249 10.717 1.00 93.00 106 ASP A O 1
ATOM 879 N N . PHE A 1 107 ? -1.899 -5.071 12.518 1.00 94.94 107 PHE A N 1
ATOM 880 C CA . PHE A 1 107 ? -0.625 -5.274 11.841 1.00 94.94 107 PHE A CA 1
ATOM 881 C C . PHE A 1 107 ? -0.612 -6.670 11.215 1.00 94.94 107 PHE A C 1
ATOM 883 O O . PHE A 1 107 ? -0.868 -7.664 11.893 1.00 94.94 107 PHE A O 1
ATOM 890 N N . HIS A 1 108 ? -0.239 -6.740 9.941 1.00 93.88 108 HIS A N 1
ATOM 891 C CA . HIS A 1 108 ? 0.012 -7.994 9.247 1.00 93.88 108 HIS A CA 1
ATOM 892 C C . HIS A 1 108 ? 1.388 -7.929 8.599 1.00 93.88 108 HIS A C 1
ATOM 894 O O . HIS A 1 108 ? 1.743 -6.920 7.992 1.00 93.88 108 HIS A O 1
ATOM 900 N N . SER A 1 109 ? 2.165 -9.000 8.730 1.00 93.75 109 SER A N 1
ATOM 901 C CA . SER A 1 109 ? 3.385 -9.170 7.949 1.00 93.75 109 SER A CA 1
ATOM 902 C C . SER A 1 109 ? 3.037 -9.744 6.574 1.00 93.75 109 SER A C 1
ATOM 904 O O . SER A 1 109 ? 2.018 -10.420 6.416 1.00 93.75 109 SER A O 1
ATOM 906 N N . LEU A 1 110 ? 3.895 -9.500 5.580 1.00 93.12 110 LEU A N 1
ATOM 907 C CA . LEU A 1 110 ? 3.718 -10.085 4.250 1.00 93.12 110 LEU A CA 1
ATOM 908 C C . LEU A 1 110 ? 3.663 -11.628 4.294 1.00 93.12 110 LEU A C 1
ATOM 910 O O . LEU A 1 110 ? 2.705 -12.162 3.742 1.00 93.12 110 LEU A O 1
ATOM 914 N N . PRO A 1 111 ? 4.557 -12.342 5.018 1.00 94.56 111 PRO A N 1
ATOM 915 C CA . PRO A 1 111 ? 4.461 -13.799 5.138 1.00 94.56 111 PRO A CA 1
ATOM 916 C C . PRO A 1 111 ? 3.14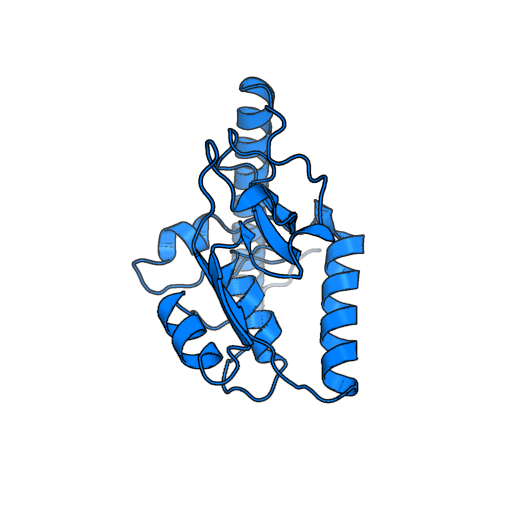4 -14.269 5.758 1.00 94.56 111 PRO A C 1
ATOM 918 O O . PRO A 1 111 ? 2.605 -15.294 5.359 1.00 94.56 111 PRO A O 1
ATOM 921 N N . LYS A 1 112 ? 2.585 -13.511 6.716 1.00 93.69 112 LYS A N 1
ATOM 922 C CA . LYS A 1 112 ? 1.308 -13.892 7.325 1.00 93.69 112 LYS A CA 1
ATOM 923 C C . LYS A 1 112 ? 0.139 -13.729 6.356 1.00 93.69 112 LYS A C 1
ATOM 925 O O . LYS A 1 112 ? -0.756 -14.566 6.347 1.00 93.69 112 LYS A O 1
ATOM 930 N N . LEU A 1 113 ? 0.127 -12.652 5.568 1.00 94.31 113 LEU A N 1
ATOM 931 C CA . LEU A 1 113 ? -0.884 -12.484 4.521 1.00 94.31 113 LEU A CA 1
ATOM 932 C C . LEU A 1 113 ? -0.751 -13.561 3.447 1.00 94.31 113 LEU A C 1
ATOM 934 O O . LEU A 1 113 ? -1.771 -14.073 3.001 1.00 94.31 113 LEU A O 1
ATOM 938 N N . GLU A 1 114 ? 0.476 -13.916 3.067 1.00 94.88 114 GLU A N 1
ATOM 939 C CA . GLU A 1 114 ? 0.735 -15.006 2.129 1.00 94.88 114 GLU A CA 1
ATOM 940 C C . GLU A 1 114 ? 0.165 -16.332 2.644 1.00 94.88 114 GLU A C 1
ATOM 942 O O . GLU A 1 114 ? -0.630 -16.942 1.944 1.00 94.88 114 GLU A O 1
ATOM 947 N N . GLU A 1 115 ? 0.466 -16.717 3.889 1.00 95.25 115 GLU A N 1
ATOM 948 C CA . GLU A 1 115 ? -0.077 -17.926 4.531 1.00 95.25 115 GLU A CA 1
ATOM 949 C C . GLU A 1 115 ? -1.616 -17.949 4.521 1.00 95.25 115 GLU A C 1
ATOM 951 O O . GLU A 1 115 ? -2.228 -18.969 4.218 1.00 95.25 115 GLU A O 1
ATOM 956 N N . ILE A 1 116 ? -2.260 -16.814 4.823 1.00 94.75 116 ILE A N 1
ATOM 957 C CA . ILE A 1 116 ? -3.728 -16.697 4.805 1.00 94.75 116 ILE A CA 1
ATOM 958 C C . ILE A 1 116 ? -4.286 -16.828 3.379 1.00 94.75 116 ILE A C 1
ATOM 960 O O . ILE A 1 116 ? -5.388 -17.346 3.195 1.00 94.75 116 ILE A O 1
ATOM 964 N N . CYS A 1 117 ? -3.555 -16.336 2.377 1.00 94.88 117 CYS A N 1
ATOM 965 C CA . CYS A 1 117 ? -3.986 -16.342 0.981 1.00 94.88 117 CYS A CA 1
ATOM 966 C C . CYS A 1 117 ? -3.617 -17.632 0.229 1.00 94.88 117 CYS A C 1
ATOM 968 O O . CYS A 1 117 ? -4.154 -17.864 -0.855 1.00 94.88 117 CYS A O 1
ATOM 970 N N . ASP A 1 118 ? -2.737 -18.463 0.788 1.00 96.19 118 ASP A N 1
ATOM 971 C CA . ASP A 1 118 ? -2.222 -19.693 0.180 1.00 96.19 118 ASP A CA 1
ATOM 972 C C . ASP A 1 118 ? -3.326 -20.674 -0.278 1.00 96.19 118 ASP A C 1
ATOM 974 O O . ASP A 1 118 ? -3.268 -21.144 -1.415 1.00 96.19 118 ASP A O 1
ATOM 978 N N . PRO A 1 119 ? -4.423 -20.890 0.484 1.00 96.00 119 PRO A N 1
ATOM 979 C CA . PRO A 1 119 ? -5.528 -21.747 0.039 1.00 96.00 119 PRO A CA 1
ATOM 980 C C . PRO A 1 119 ? -6.273 -21.242 -1.207 1.00 96.00 119 PRO A C 1
ATOM 982 O O . PRO A 1 119 ? -7.082 -21.972 -1.774 1.00 96.00 119 PRO A O 1
ATOM 985 N N . TYR A 1 120 ? -6.043 -19.992 -1.609 1.00 96.50 120 TYR A N 1
ATOM 986 C CA . TYR A 1 120 ? -6.732 -19.319 -2.709 1.00 96.50 120 TYR A CA 1
ATOM 987 C C . TYR A 1 120 ? -5.823 -19.098 -3.924 1.00 96.50 120 TYR A C 1
ATOM 989 O O . TYR A 1 120 ? -6.172 -18.324 -4.817 1.00 96.50 120 TYR A O 1
ATOM 997 N N . VAL A 1 121 ? -4.636 -19.709 -3.959 1.00 97.19 121 VAL A N 1
ATOM 998 C CA . VAL A 1 121 ? -3.683 -19.559 -5.066 1.00 97.19 121 VAL A CA 1
ATOM 999 C C . VAL A 1 121 ? -4.258 -20.150 -6.352 1.00 97.19 121 VAL A C 1
ATOM 1001 O O . VAL A 1 121 ? -4.658 -21.309 -6.404 1.00 97.19 121 VAL A O 1
ATOM 1004 N N . ILE A 1 122 ? -4.258 -19.344 -7.412 1.00 96.50 122 ILE A N 1
ATOM 1005 C CA . ILE A 1 122 ? -4.650 -19.754 -8.770 1.00 96.50 122 ILE A CA 1
ATOM 1006 C C . ILE A 1 122 ? -3.471 -19.764 -9.744 1.00 96.50 122 ILE A C 1
ATOM 1008 O O . ILE A 1 122 ? -3.588 -20.264 -10.861 1.00 96.50 122 ILE A O 1
ATOM 1012 N N . TYR A 1 123 ? -2.346 -19.170 -9.348 1.00 96.00 123 TYR A N 1
ATOM 1013 C CA . TYR A 1 123 ? -1.138 -19.110 -10.151 1.00 96.00 123 TYR A CA 1
ATOM 1014 C C . TYR A 1 123 ? 0.076 -18.842 -9.266 1.00 96.00 123 TYR A C 1
ATOM 1016 O O . TYR A 1 123 ? 0.043 -17.948 -8.419 1.00 96.00 123 TYR A O 1
ATOM 1024 N N . GLU A 1 124 ? 1.159 -19.563 -9.525 1.00 96.44 124 GLU A N 1
ATOM 1025 C CA . GLU A 1 124 ? 2.466 -19.328 -8.928 1.00 96.44 124 GLU A CA 1
ATOM 1026 C C . GLU A 1 124 ? 3.548 -19.572 -9.983 1.00 96.44 124 GLU A C 1
ATOM 1028 O O . GLU A 1 124 ? 3.557 -20.611 -10.646 1.00 96.44 124 GLU A O 1
ATOM 1033 N N . GLY A 1 125 ? 4.417 -18.584 -10.193 1.00 94.88 125 GLY A N 1
ATOM 1034 C CA . GLY A 1 125 ? 5.476 -18.636 -11.200 1.00 94.88 125 GLY A CA 1
ATOM 1035 C C . GLY A 1 125 ? 5.805 -17.270 -11.796 1.00 94.88 125 GLY A C 1
ATOM 1036 O O . GLY A 1 125 ? 5.374 -16.231 -11.296 1.00 94.88 125 GLY A O 1
ATOM 1037 N N . SER A 1 126 ? 6.571 -17.262 -12.888 1.00 93.50 126 SER A N 1
ATOM 1038 C CA . SER A 1 126 ? 7.086 -16.027 -13.486 1.00 93.50 126 SER A CA 1
ATOM 1039 C C . SER A 1 126 ? 5.982 -15.107 -14.010 1.00 93.50 126 SER A C 1
ATOM 1041 O O . SER A 1 126 ? 5.224 -15.480 -14.913 1.00 93.50 126 SER A O 1
ATOM 1043 N N . ALA A 1 127 ? 5.987 -13.840 -13.576 1.00 91.12 127 ALA A N 1
ATOM 1044 C CA . ALA A 1 127 ? 5.041 -12.809 -14.016 1.00 91.12 127 ALA A CA 1
ATOM 1045 C C . ALA A 1 127 ? 4.934 -12.670 -15.544 1.00 91.12 127 ALA A C 1
ATOM 1047 O O . ALA A 1 127 ? 3.891 -12.265 -16.054 1.00 91.12 127 ALA A O 1
ATOM 1048 N N . ARG A 1 128 ? 5.989 -13.036 -16.286 1.00 88.75 128 ARG A N 1
ATOM 1049 C CA . ARG A 1 128 ? 6.008 -13.049 -17.756 1.00 88.75 128 ARG A CA 1
ATOM 1050 C C . ARG A 1 128 ? 4.943 -13.958 -18.363 1.00 88.75 128 ARG A C 1
ATOM 1052 O O . ARG A 1 128 ? 4.407 -13.659 -19.424 1.00 88.75 128 ARG A O 1
ATOM 1059 N N . THR A 1 129 ? 4.704 -15.097 -17.722 1.00 91.00 129 THR A N 1
ATOM 1060 C CA . THR A 1 129 ? 3.840 -16.169 -18.236 1.00 91.00 129 THR A CA 1
ATOM 1061 C C . THR A 1 129 ? 2.428 -16.115 -17.666 1.00 91.00 129 THR A C 1
ATOM 1063 O O . THR A 1 129 ? 1.563 -16.869 -18.107 1.00 91.00 129 THR A O 1
ATOM 1066 N N . TYR A 1 130 ? 2.169 -15.207 -16.722 1.00 90.31 130 TYR A N 1
ATOM 1067 C CA . TYR A 1 130 ? 0.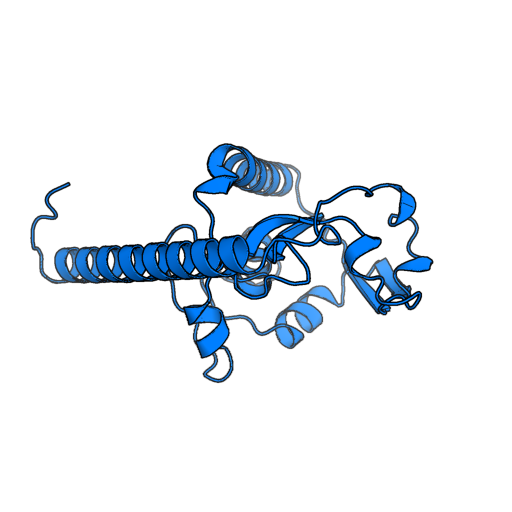840 -15.019 -16.167 1.00 90.31 130 TYR A CA 1
ATOM 1068 C C . TYR A 1 130 ? -0.126 -14.491 -17.247 1.00 90.31 130 TYR A C 1
ATOM 1070 O O . TYR A 1 130 ? 0.119 -13.417 -17.804 1.00 90.31 130 TYR A O 1
ATOM 1078 N N . PRO A 1 131 ? -1.254 -15.171 -17.533 1.00 82.69 131 PRO A N 1
ATOM 1079 C CA . PRO A 1 131 ? -2.163 -14.783 -18.619 1.00 82.69 131 PRO A CA 1
ATOM 1080 C C . PRO A 1 131 ? -2.701 -13.347 -18.518 1.00 82.69 131 PRO A C 1
ATOM 1082 O O . PRO A 1 131 ? -2.978 -12.708 -19.532 1.00 82.69 131 PRO A O 1
ATOM 1085 N N . GLY A 1 132 ? -2.820 -12.809 -17.299 1.00 76.62 132 GLY A N 1
ATOM 1086 C CA . GLY A 1 132 ? -3.268 -11.436 -17.061 1.00 76.62 132 GLY A CA 1
ATOM 1087 C C . GLY A 1 132 ? -2.219 -10.351 -17.342 1.00 76.62 132 GLY A C 1
ATOM 1088 O O . GLY A 1 132 ? -2.571 -9.170 -17.326 1.00 76.62 132 GLY A O 1
ATOM 1089 N N . ALA A 1 133 ? -0.960 -10.714 -17.616 1.00 71.19 133 ALA A N 1
ATOM 1090 C CA . ALA A 1 133 ? 0.141 -9.765 -17.791 1.00 71.19 133 ALA A CA 1
ATOM 1091 C C . ALA A 1 133 ? -0.053 -8.832 -18.999 1.00 71.19 133 ALA A C 1
ATOM 1093 O O . ALA A 1 133 ? 0.248 -7.642 -18.922 1.00 71.19 133 ALA A O 1
ATOM 1094 N N . ASN A 1 134 ? -0.631 -9.341 -20.090 1.00 64.44 134 ASN A N 1
ATOM 1095 C CA . ASN A 1 134 ? -0.757 -8.603 -21.353 1.00 64.44 134 ASN A CA 1
ATOM 1096 C C . ASN A 1 134 ? -1.852 -7.521 -21.341 1.00 64.44 134 ASN A C 1
ATOM 1098 O O . ASN A 1 134 ? -1.871 -6.656 -22.216 1.00 64.44 134 ASN A O 1
ATOM 1102 N N . ASN A 1 135 ? -2.744 -7.536 -20.346 1.00 63.41 135 ASN A N 1
ATOM 1103 C CA . ASN A 1 135 ? -3.942 -6.688 -20.311 1.00 63.41 135 ASN A CA 1
ATOM 1104 C C . ASN A 1 135 ? -3.762 -5.395 -19.492 1.00 63.41 135 ASN A C 1
ATOM 1106 O O . ASN A 1 135 ? -4.684 -4.580 -19.406 1.00 63.41 135 ASN A O 1
ATOM 1110 N N . TRP A 1 136 ? -2.591 -5.182 -18.880 1.00 64.06 136 TRP A N 1
ATOM 1111 C CA . TRP A 1 136 ? -2.313 -4.010 -18.044 1.00 64.06 136 TRP A CA 1
ATOM 1112 C C . TRP A 1 136 ? -0.920 -3.439 -18.290 1.00 64.06 136 TRP A C 1
ATOM 1114 O O . TRP A 1 136 ? 0.026 -3.715 -17.552 1.00 64.06 136 TRP A O 1
ATOM 1124 N N . ASN A 1 137 ? -0.842 -2.574 -19.300 1.00 66.25 137 ASN A N 1
ATOM 1125 C CA . ASN A 1 137 ? 0.349 -1.813 -19.665 1.00 66.25 137 ASN A CA 1
ATOM 1126 C C . ASN A 1 137 ? 0.155 -0.312 -19.396 1.00 66.25 137 ASN A C 1
ATOM 1128 O O . ASN A 1 137 ? -0.978 0.171 -19.354 1.00 66.25 137 ASN A O 1
ATOM 1132 N N . GLY A 1 138 ? 1.264 0.422 -19.261 1.00 67.06 138 GLY A N 1
ATOM 1133 C CA . GLY A 1 138 ? 1.268 1.884 -19.395 1.00 67.06 138 GLY A CA 1
ATOM 1134 C C . GLY A 1 138 ? 1.049 2.690 -18.115 1.00 67.06 138 GLY A C 1
AT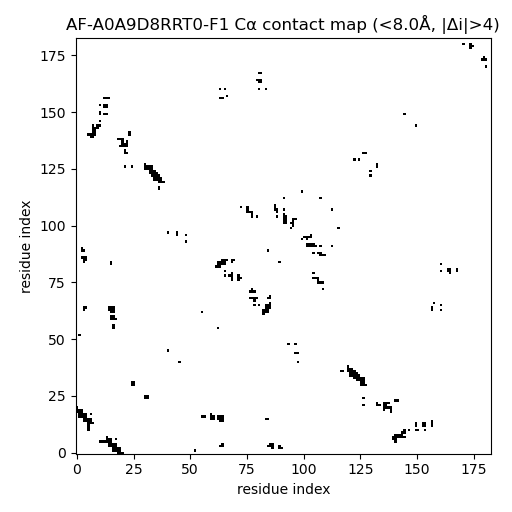OM 1135 O O . GLY A 1 138 ? 0.287 3.652 -18.140 1.00 67.06 138 GLY A O 1
ATOM 1136 N N . ASP A 1 139 ? 1.709 2.332 -17.009 1.00 84.38 139 ASP A N 1
ATOM 1137 C CA . ASP A 1 139 ? 1.912 3.294 -15.917 1.00 84.38 139 ASP A CA 1
ATOM 1138 C C . ASP A 1 139 ? 3.267 4.016 -16.053 1.00 84.38 139 ASP A C 1
ATOM 1140 O O . ASP A 1 139 ? 4.177 3.546 -16.738 1.00 84.38 139 ASP A O 1
ATOM 1144 N N . SER A 1 140 ? 3.408 5.157 -15.377 1.00 86.12 140 SER A N 1
ATOM 1145 C CA . SER A 1 140 ? 4.604 6.009 -15.453 1.00 86.12 140 SER A CA 1
ATOM 1146 C C . SER A 1 140 ? 5.782 5.526 -14.596 1.00 86.12 140 SER A C 1
ATOM 1148 O O . SER A 1 140 ? 6.729 6.274 -14.364 1.00 86.12 140 SER A O 1
ATOM 1150 N N . PHE A 1 141 ? 5.775 4.279 -14.111 1.00 89.62 141 PHE A N 1
ATOM 1151 C CA . PHE A 1 141 ? 6.794 3.781 -13.181 1.00 89.62 141 PHE A CA 1
ATOM 1152 C C . PHE A 1 141 ? 8.215 3.813 -13.737 1.00 89.62 141 PHE A C 1
ATOM 1154 O O . PHE A 1 141 ? 9.159 4.138 -13.012 1.00 89.62 141 PHE A O 1
ATOM 1161 N N . LYS A 1 142 ? 8.367 3.472 -15.020 1.00 88.06 142 LYS A N 1
ATOM 1162 C CA . LYS A 1 142 ? 9.663 3.453 -15.714 1.00 88.06 142 LYS A CA 1
ATOM 1163 C C . LYS A 1 142 ? 10.084 4.834 -16.220 1.00 88.06 142 LYS A C 1
ATOM 1165 O O . LYS A 1 142 ? 11.245 5.016 -16.584 1.00 88.06 142 LYS A O 1
ATOM 1170 N N . GLU A 1 143 ? 9.173 5.807 -16.228 1.00 90.50 143 GLU A N 1
ATOM 1171 C CA . GLU A 1 143 ? 9.503 7.188 -16.566 1.00 90.50 143 GLU A CA 1
ATOM 1172 C C . GLU A 1 143 ? 10.394 7.776 -15.469 1.00 90.50 143 GLU A C 1
ATOM 1174 O O . GLU A 1 143 ? 10.095 7.673 -14.275 1.00 90.50 143 GLU A O 1
ATOM 1179 N N . LYS A 1 144 ? 11.512 8.387 -15.872 1.00 89.94 144 LYS A N 1
ATOM 1180 C CA . LYS A 1 144 ? 12.447 9.001 -14.931 1.00 89.94 144 LYS A CA 1
ATOM 1181 C C . LYS A 1 144 ? 11.903 10.340 -14.460 1.00 89.94 144 LYS A C 1
ATOM 1183 O O . LYS A 1 144 ? 11.706 11.250 -15.258 1.00 89.94 144 LYS A O 1
ATOM 1188 N N . MET A 1 145 ? 11.773 10.480 -13.149 1.00 91.75 145 MET A N 1
ATOM 1189 C CA . MET A 1 145 ? 11.505 11.766 -12.517 1.00 91.75 145 MET A CA 1
ATOM 1190 C C . MET A 1 145 ? 12.814 12.551 -12.320 1.00 91.75 145 MET A C 1
ATOM 1192 O O . MET A 1 145 ? 13.810 11.958 -11.889 1.00 91.75 145 MET A O 1
ATOM 1196 N N . PRO A 1 146 ? 12.855 13.868 -12.581 1.00 94.69 146 PRO A N 1
ATOM 1197 C CA . PRO A 1 146 ? 14.004 14.698 -12.225 1.00 94.69 146 PRO A CA 1
ATOM 1198 C C . PRO A 1 146 ? 14.310 14.639 -10.720 1.00 94.69 146 PRO A C 1
ATOM 1200 O O . PRO A 1 146 ? 13.401 14.646 -9.892 1.00 94.69 146 PRO A O 1
ATOM 1203 N N . ILE A 1 147 ? 15.593 14.616 -10.340 1.00 92.00 147 ILE A N 1
ATOM 1204 C CA . ILE A 1 147 ? 16.015 14.469 -8.929 1.00 92.00 147 ILE A CA 1
ATOM 1205 C C . ILE A 1 147 ? 15.449 15.592 -8.046 1.00 92.00 147 ILE A C 1
ATOM 1207 O O . ILE A 1 147 ? 15.007 15.336 -6.928 1.00 92.00 147 ILE A O 1
ATOM 1211 N N . SER A 1 148 ? 15.433 16.829 -8.548 1.00 93.50 148 SER A N 1
ATOM 1212 C CA . SER A 1 148 ? 14.882 17.991 -7.841 1.00 93.50 148 SER A CA 1
ATOM 1213 C C . SER A 1 148 ? 13.385 17.841 -7.552 1.00 93.50 148 SER A C 1
ATOM 1215 O O . SER A 1 148 ? 12.936 18.113 -6.436 1.00 93.50 148 SER A O 1
ATOM 1217 N N . GLU A 1 149 ? 12.619 17.363 -8.533 1.00 93.31 149 GLU A N 1
ATOM 1218 C CA . GLU A 1 149 ? 11.195 17.068 -8.377 1.00 93.31 149 GLU A CA 1
ATOM 1219 C C . GLU A 1 149 ? 10.973 15.915 -7.401 1.00 93.31 149 GLU A C 1
ATOM 1221 O O . GLU A 1 149 ? 10.152 16.040 -6.494 1.00 93.31 149 GLU A O 1
ATOM 1226 N N . GLY A 1 150 ? 11.763 14.843 -7.512 1.00 92.56 150 GLY A N 1
ATOM 1227 C CA . GLY A 1 150 ? 11.718 13.708 -6.592 1.00 92.56 150 GLY A CA 1
ATOM 1228 C C . GLY A 1 150 ? 12.004 14.110 -5.144 1.00 92.56 150 GLY A C 1
ATOM 1229 O O . GLY A 1 150 ? 11.286 13.691 -4.232 1.00 92.56 150 GLY A O 1
ATOM 1230 N N . LEU A 1 151 ? 12.995 14.979 -4.917 1.00 93.75 151 LEU A N 1
ATOM 1231 C CA . LEU A 1 151 ? 13.310 15.514 -3.591 1.00 93.75 151 LEU A CA 1
ATOM 1232 C C . LEU A 1 151 ? 12.168 16.389 -3.056 1.00 93.75 151 LEU A C 1
ATOM 1234 O O . LEU A 1 151 ? 11.727 16.198 -1.922 1.00 93.75 151 LEU A O 1
ATOM 1238 N N . SER A 1 152 ? 11.640 17.305 -3.873 1.00 94.81 152 SER A N 1
ATOM 1239 C CA . SER A 1 152 ? 10.500 18.150 -3.489 1.00 94.81 152 SER A CA 1
ATOM 1240 C C . SER A 1 152 ? 9.267 17.313 -3.141 1.00 94.81 152 SER A C 1
ATOM 1242 O O . SER A 1 152 ? 8.617 17.543 -2.119 1.00 94.81 152 SER A O 1
ATOM 1244 N N . ALA A 1 153 ? 8.958 16.311 -3.964 1.00 93.00 153 ALA A N 1
ATOM 1245 C CA . ALA A 1 153 ? 7.836 15.407 -3.766 1.00 93.00 153 ALA A CA 1
ATOM 1246 C C . ALA A 1 153 ? 8.006 14.553 -2.502 1.00 93.00 153 ALA A C 1
ATOM 1248 O O . ALA A 1 153 ? 7.046 14.370 -1.751 1.00 93.00 153 ALA A O 1
ATOM 1249 N N . THR A 1 154 ? 9.230 14.104 -2.220 1.00 93.12 154 THR A N 1
ATOM 1250 C CA . THR A 1 154 ? 9.583 13.397 -0.983 1.00 93.12 154 THR A CA 1
ATOM 1251 C C . THR A 1 154 ? 9.325 14.274 0.241 1.00 93.12 154 THR A C 1
ATOM 1253 O O . THR A 1 154 ? 8.567 13.881 1.127 1.00 93.12 154 THR A O 1
ATOM 1256 N N . VAL A 1 155 ? 9.878 15.493 0.271 1.00 94.81 155 VAL A N 1
ATOM 1257 C CA . VAL A 1 155 ? 9.694 16.440 1.388 1.00 94.81 155 VAL A CA 1
ATOM 1258 C C . VAL A 1 155 ? 8.212 16.744 1.611 1.00 94.81 155 VAL A C 1
ATOM 1260 O O . VAL A 1 155 ? 7.741 16.704 2.747 1.00 94.81 155 VAL A O 1
ATOM 1263 N N . LYS A 1 156 ? 7.450 16.985 0.536 1.00 93.25 156 LYS A N 1
ATOM 1264 C CA . LYS A 1 156 ? 5.996 17.198 0.613 1.00 93.25 156 LYS A CA 1
ATOM 1265 C C . LYS A 1 156 ? 5.268 15.981 1.184 1.00 93.25 156 LYS A C 1
ATOM 1267 O O . LYS A 1 156 ? 4.409 16.150 2.046 1.00 93.25 156 LYS A O 1
ATOM 1272 N N . SER A 1 157 ? 5.622 14.774 0.740 1.00 91.69 157 SER A N 1
ATOM 1273 C CA . SER A 1 157 ? 4.990 13.527 1.188 1.00 91.69 157 SER A CA 1
ATOM 1274 C C . SER A 1 157 ? 5.226 13.282 2.678 1.00 91.69 157 SER A C 1
ATOM 1276 O O . SER A 1 157 ? 4.272 13.036 3.416 1.00 91.69 157 SER A O 1
ATOM 1278 N N . PHE A 1 158 ? 6.472 13.426 3.143 1.00 94.56 158 PHE A N 1
ATOM 1279 C CA . PHE A 1 158 ? 6.793 13.331 4.567 1.00 94.56 158 PHE A CA 1
ATOM 1280 C C . PHE A 1 158 ? 6.105 14.433 5.370 1.00 94.56 158 PHE A C 1
ATOM 1282 O O . PHE A 1 158 ? 5.427 14.117 6.337 1.00 94.56 158 PHE A O 1
ATOM 1289 N N . GLY A 1 159 ? 6.185 15.697 4.944 1.00 94.38 159 GLY A N 1
ATOM 1290 C CA . GLY A 1 159 ? 5.549 16.811 5.654 1.00 94.38 159 GLY A CA 1
ATOM 1291 C C . GLY A 1 159 ? 4.032 16.648 5.793 1.00 94.38 159 GLY A C 1
ATOM 1292 O O . GLY A 1 159 ? 3.475 16.881 6.866 1.00 94.38 159 GLY A O 1
ATOM 1293 N N . GLN A 1 160 ? 3.356 16.181 4.739 1.00 93.06 160 GLN A N 1
ATOM 1294 C CA . GLN A 1 160 ? 1.930 15.851 4.777 1.00 93.06 160 GLN A CA 1
ATOM 1295 C C . GLN A 1 160 ? 1.633 14.707 5.754 1.00 93.06 160 GLN A C 1
ATOM 1297 O O . GLN A 1 160 ? 0.648 14.781 6.491 1.00 93.06 160 GLN A O 1
ATOM 1302 N N . LEU A 1 161 ? 2.471 13.666 5.775 1.00 94.56 161 LEU A N 1
ATOM 1303 C CA . LEU A 1 161 ? 2.322 12.531 6.683 1.00 94.56 161 LEU A CA 1
ATOM 1304 C C . LEU A 1 161 ? 2.549 12.946 8.145 1.00 94.56 161 LEU A C 1
ATOM 1306 O O . LEU A 1 161 ? 1.722 12.627 8.996 1.00 94.56 161 LEU A O 1
ATOM 1310 N N . THR A 1 162 ? 3.608 13.712 8.430 1.00 94.81 162 THR A N 1
ATOM 1311 C CA . THR A 1 162 ? 3.906 14.249 9.767 1.00 94.81 162 THR A CA 1
ATOM 1312 C C . THR A 1 162 ? 2.768 15.125 10.270 1.00 94.81 162 THR A C 1
ATOM 1314 O O . THR A 1 162 ? 2.285 14.922 11.381 1.00 94.81 162 THR A O 1
ATOM 1317 N N . LYS A 1 163 ? 2.295 16.067 9.440 1.00 94.62 163 LYS A N 1
ATOM 1318 C CA . LYS A 1 163 ? 1.183 16.956 9.792 1.00 94.62 163 LYS A CA 1
ATOM 1319 C C . LYS A 1 163 ? -0.060 16.158 10.185 1.00 94.62 163 LYS A C 1
ATOM 1321 O O . LYS A 1 163 ? -0.639 16.421 11.233 1.00 94.62 163 LYS A O 1
ATOM 1326 N N . ARG A 1 164 ? -0.438 15.156 9.383 1.00 93.94 164 ARG A N 1
ATOM 1327 C CA . ARG A 1 164 ? -1.587 14.284 9.682 1.00 93.94 164 ARG A CA 1
ATOM 1328 C C . ARG A 1 164 ? -1.384 13.473 10.955 1.00 93.94 164 ARG A C 1
ATOM 1330 O O . ARG A 1 164 ? -2.304 13.392 11.752 1.00 93.94 164 ARG A O 1
ATOM 1337 N N . GLY A 1 165 ? -0.191 12.918 11.168 1.00 92.31 165 GLY A N 1
ATOM 1338 C CA . GLY A 1 165 ? 0.121 12.184 12.395 1.00 92.31 165 GLY A CA 1
ATOM 1339 C C . GLY A 1 165 ? -0.041 13.045 13.652 1.00 92.31 165 GLY A C 1
ATOM 1340 O O . GLY A 1 165 ? -0.615 12.587 14.635 1.00 92.31 165 GLY A O 1
ATOM 1341 N N . ILE A 1 166 ? 0.391 14.310 13.603 1.00 92.56 166 ILE A N 1
ATOM 1342 C CA . ILE A 1 166 ? 0.203 15.270 14.703 1.00 92.56 166 ILE A CA 1
ATOM 1343 C C . ILE A 1 166 ? -1.283 15.600 14.900 1.00 92.56 166 ILE A C 1
ATOM 1345 O O . ILE A 1 166 ? -1.758 15.586 16.033 1.00 92.56 166 ILE A O 1
ATOM 1349 N N . GLU A 1 167 ? -2.026 15.875 13.823 1.00 91.81 167 GLU A N 1
ATOM 1350 C CA . GLU A 1 167 ? -3.472 16.153 13.879 1.00 91.81 167 GLU A CA 1
ATOM 1351 C C . GLU A 1 167 ? -4.270 14.977 14.464 1.00 91.81 167 GLU A C 1
ATOM 1353 O O . GLU A 1 167 ? -5.148 15.180 15.307 1.00 91.81 167 GLU A O 1
ATOM 1358 N N . ASP A 1 168 ? -3.957 13.752 14.040 1.00 89.00 168 ASP A N 1
ATOM 1359 C CA . ASP A 1 168 ? -4.619 12.532 14.499 1.00 89.00 168 ASP A CA 1
ATOM 1360 C C . ASP A 1 168 ? -4.284 12.266 15.981 1.00 89.00 168 ASP A C 1
ATOM 1362 O O . ASP A 1 168 ? -5.184 11.984 16.777 1.00 89.00 168 ASP A O 1
ATOM 1366 N N . ALA A 1 169 ? -3.020 12.447 16.389 1.00 87.75 169 ALA A N 1
ATOM 1367 C CA . ALA A 1 169 ? -2.599 12.335 17.788 1.00 87.75 169 ALA A CA 1
ATOM 1368 C C . ALA A 1 169 ? -3.263 13.396 18.680 1.00 87.75 169 ALA A C 1
ATOM 1370 O O . ALA A 1 169 ? -3.748 13.080 19.768 1.00 87.75 169 ALA A O 1
ATOM 1371 N N . TYR A 1 170 ? -3.335 14.644 18.210 1.00 87.62 170 TYR A N 1
ATOM 1372 C CA . TYR A 1 170 ? -4.018 15.725 18.914 1.00 87.62 170 TYR A CA 1
ATOM 1373 C C . TYR A 1 170 ? -5.511 15.426 19.077 1.00 87.62 170 TYR A C 1
ATOM 1375 O O . TYR A 1 170 ? -6.034 15.497 20.187 1.00 87.62 170 TYR A O 1
ATOM 1383 N N . SER A 1 171 ? -6.183 15.012 18.000 1.00 85.12 171 SER A N 1
ATOM 1384 C CA . SER A 1 171 ? -7.609 14.663 18.018 1.00 85.12 171 SER A CA 1
ATOM 1385 C C . SER A 1 171 ? -7.901 13.508 18.978 1.00 85.12 171 SER A C 1
ATOM 1387 O O . SER A 1 171 ? -8.879 13.557 19.723 1.00 85.12 171 SER A O 1
ATOM 1389 N N . PHE A 1 172 ? -7.031 12.493 19.009 1.00 83.00 172 PHE A N 1
ATOM 1390 C CA . PHE A 1 172 ? -7.124 11.382 19.953 1.00 83.00 172 PHE A CA 1
ATOM 1391 C C . PHE A 1 172 ? -6.966 11.844 21.408 1.00 83.00 172 PHE A C 1
ATOM 1393 O O . PHE A 1 172 ? -7.780 11.483 22.259 1.00 83.00 172 PHE A O 1
ATOM 1400 N N . CYS A 1 173 ? -5.962 12.677 21.699 1.00 82.56 173 CYS A N 1
ATOM 1401 C CA . CYS A 1 173 ? -5.771 13.257 23.028 1.00 82.56 173 CYS A CA 1
ATOM 1402 C C . CYS A 1 173 ? -6.980 14.103 23.448 1.00 82.56 173 CYS A C 1
ATOM 1404 O O . CYS A 1 173 ? -7.504 13.914 24.542 1.00 82.56 173 CYS A O 1
ATOM 1406 N N . CYS A 1 174 ? -7.480 14.982 22.580 1.00 82.56 174 CYS A N 1
ATOM 1407 C CA . CYS A 1 174 ? -8.664 15.790 22.864 1.00 82.56 174 CYS A CA 1
ATOM 1408 C C . CYS A 1 174 ? -9.895 14.930 23.163 1.00 82.56 174 CYS A C 1
ATOM 1410 O O . CYS A 1 174 ? -10.567 15.174 24.162 1.00 82.56 174 CYS A O 1
ATOM 1412 N N . ALA A 1 175 ? -10.151 13.890 22.363 1.00 82.62 175 ALA A N 1
ATOM 1413 C CA . ALA A 1 175 ? -11.254 12.961 22.599 1.00 82.62 175 ALA A CA 1
ATOM 1414 C C . ALA A 1 175 ? -11.104 12.202 23.929 1.00 82.62 175 ALA A C 1
ATOM 1416 O O . ALA A 1 175 ? -12.080 12.031 24.654 1.00 82.62 175 ALA A O 1
ATOM 1417 N N . LYS A 1 176 ? -9.881 11.784 24.275 1.00 81.44 176 LYS A N 1
ATOM 1418 C CA . LYS A 1 176 ? -9.586 11.056 25.517 1.00 81.44 176 LYS A CA 1
ATOM 1419 C C . LYS A 1 176 ? -9.692 11.932 26.769 1.00 81.44 176 LYS A C 1
ATOM 1421 O O . LYS A 1 176 ? -10.069 11.431 27.823 1.00 81.44 176 LYS A O 1
ATOM 1426 N N . PHE A 1 177 ? -9.356 13.216 26.659 1.00 81.31 177 PHE A N 1
ATOM 1427 C CA . PHE A 1 177 ? -9.307 14.153 27.786 1.00 81.31 177 PHE A CA 1
ATOM 1428 C C . PHE A 1 177 ? -10.452 15.184 27.792 1.00 81.31 177 PHE A C 1
ATOM 1430 O O . PHE A 1 177 ? -10.438 16.104 28.603 1.00 81.31 177 PHE A O 1
ATOM 1437 N N . GLY A 1 178 ? -11.455 15.036 26.919 1.00 69.75 178 GLY A N 1
ATOM 1438 C CA . GLY A 1 178 ? -12.659 15.876 26.906 1.00 69.75 178 GLY A CA 1
ATOM 1439 C C . GLY A 1 178 ? -12.452 17.313 26.410 1.00 69.75 178 GLY A C 1
ATOM 1440 O O . GLY A 1 178 ? -13.293 18.173 26.664 1.00 69.75 178 GLY A O 1
ATOM 1441 N N . PHE A 1 179 ? -11.357 17.601 25.702 1.00 66.38 179 PHE A N 1
ATOM 1442 C CA . PHE A 1 179 ? -11.122 18.926 25.124 1.00 66.38 179 PHE A CA 1
ATOM 1443 C C . PHE A 1 179 ? -11.878 19.085 23.799 1.00 66.38 179 PHE A C 1
ATOM 1445 O O . PHE A 1 179 ? -11.848 18.204 22.939 1.00 66.38 179 PHE A O 1
ATOM 1452 N N . ALA A 1 180 ? -12.532 20.232 23.601 1.00 56.66 180 ALA A N 1
ATOM 1453 C CA . ALA A 1 180 ? -13.211 20.544 22.346 1.00 56.66 180 ALA A CA 1
ATOM 1454 C C . ALA A 1 180 ? -12.194 20.740 21.206 1.00 56.66 180 ALA A C 1
ATOM 1456 O O . ALA A 1 180 ? -11.336 21.621 21.269 1.00 56.66 180 ALA A O 1
ATOM 1457 N N . VAL A 1 181 ? -12.312 19.944 20.140 1.00 54.97 181 VAL A N 1
ATOM 1458 C CA . VAL A 1 181 ? -11.524 20.117 18.912 1.00 54.97 181 VAL A CA 1
ATOM 1459 C C . VAL A 1 181 ? -12.115 21.291 18.125 1.00 54.97 181 VAL A C 1
ATOM 1461 O O . VAL A 1 181 ? -13.231 21.188 17.614 1.00 54.97 181 VAL A O 1
ATOM 1464 N N . LYS A 1 182 ? -11.390 22.413 18.014 1.00 52.69 182 LYS A N 1
ATOM 1465 C CA . LYS A 1 182 ? -11.749 23.476 17.060 1.00 52.69 182 LYS A CA 1
ATOM 1466 C C . LYS A 1 182 ? -11.452 22.968 15.645 1.00 52.69 182 LYS A C 1
ATOM 1468 O O . LYS A 1 182 ? -10.291 22.726 15.324 1.00 52.69 182 LYS A O 1
ATOM 1473 N N . ARG A 1 183 ? -12.507 22.743 14.857 1.00 48.19 183 ARG A N 1
ATOM 1474 C CA . ARG A 1 183 ? -12.423 22.466 13.415 1.00 48.19 183 ARG A CA 1
ATOM 1475 C C . ARG A 1 183 ? -12.104 23.730 12.634 1.00 48.19 183 ARG A C 1
ATOM 1477 O O . ARG A 1 183 ? -12.611 24.797 13.046 1.00 48.19 183 ARG A O 1
#

Solvent-accessible surface area (backbone atoms only — not comparable to full-atom values): 10525 Å² total; per-residue (Å²): 87,80,48,33,45,55,52,24,73,84,25,82,61,34,41,15,55,45,69,51,30,52,67,74,48,47,58,96,90,44,53,42,71,43,76,44,64,61,80,90,69,57,68,73,48,50,53,51,53,51,52,52,51,51,50,46,62,79,42,32,92,67,31,36,46,28,63,66,23,60,71,30,46,92,73,70,39,68,60,89,36,86,57,40,32,40,45,57,53,48,52,45,42,59,47,26,69,48,89,81,83,42,59,68,86,60,68,71,54,69,69,55,52,46,63,71,38,53,91,30,57,80,45,76,46,47,44,79,73,41,85,72,40,85,81,32,76,87,55,62,35,85,47,80,67,55,68,70,57,38,51,52,44,23,54,50,50,50,52,54,50,53,52,44,42,51,52,52,51,48,51,50,49,26,66,74,70,73,47,83,81,85,127